Protein AF-A0A2D9XZ62-F1 (afdb_monomer)

Sequence (364 aa):
MLSRCTAVAFRRATQDRAIGWVNEGKLDQQTFDFDTPAYFSLDEVINYIMNINDLTVYYKDGKTYLAILPASNLIEYDENRLWERINFENSTGNSKHTGFGEKVSKYGGFNGEFDRFISRLESRKNDDRLDFIIKRGEENKTEELSNVIKQFLGFKEAGDISNVTVIDQSGISFDVLSVAVSLISRLMFNFMYYAKKVHTSQDIENPLLIVYEEAHNYIPKYNDVKYRAVKESIERIAKEGRKYGVSAMIVSQRPSEISETIFSQCNSFVVMRLTNPTDQNYIKKLIPDSVSSISENLSGLESREALILGSSIPMPTILRVNELAEHKKPKSTDVNFMDKWKENWNELNMIPDIVDEMIIPLAE

Foldseek 3Di:
DVVVLLCVQQVVLCVVVCVVVVVVVNDDPPDDDSLDDGGGDPLLSLLLLVCLQAFKWWDDPNFIATAFPPLQDGHTDDSVCSSDNTHHDDFPVPDADPSPRTGIDRDNPNHNVCVVVSVVSVVLLPDPLCCVVNPDDDRDDPVVLVVVVCQCQQQDPPRDRDNDHDDDCPLHDLLVVLVVLLVVLSSNLVVLVVVCVVPVDQDDPDAEEAEAAQVLSQAFQDDDPSNPSSNVSLLCCLVCVVSRRYHYHYHHLQPLGGHPSSVVSDFKDWQAQHDDPSSLVVVLVVDPPVCNVVSVVSNVGDVQWTFIDGPVDPDTDIDGHDDDDPVPDPPDDDPPVVVVVVDPDDDPPCPVVVVVVVVDSDDD

Radius of gyration: 27.8 Å; Cα contacts (8 Å, |Δi|>4): 382; chains: 1; bounding box: 66×62×81 Å

Nearest PDB structures (foldseek):
  8xau-assembly1_E  TM=8.054E-01  e=6.134E-23  Escherichia coli
  8xau-assembly1_F  TM=8.146E-01  e=3.984E-21  Escherichia coli
  8xau-assembly1_A  TM=7.474E-01  e=9.220E-22  Escherichia coli
  8wk0-assembly1_O  TM=6.831E-01  e=3.233E-13  Paenibacillus sp. 453mf
  8yhx-assembly1_A  TM=5.280E-01  e=1.192E-08  Staphylococcus aureus

Structure (mmCIF, N/CA/C/O backbone):
data_AF-A0A2D9XZ62-F1
#
_entry.id   AF-A0A2D9XZ62-F1
#
loop_
_atom_site.group_PDB
_atom_site.id
_atom_site.type_symbol
_atom_site.label_atom_id
_atom_site.label_alt_id
_atom_site.label_comp_id
_atom_site.label_asym_id
_atom_site.label_entity_id
_atom_site.label_seq_id
_atom_site.pdbx_PDB_ins_code
_atom_site.Cartn_x
_atom_site.Cartn_y
_atom_site.Cartn_z
_atom_site.occupancy
_atom_site.B_iso_or_equiv
_atom_site.auth_seq_id
_atom_site.auth_comp_id
_atom_site.auth_asym_id
_atom_site.auth_atom_id
_atom_site.pdbx_PDB_model_num
ATOM 1 N N . MET A 1 1 ? 19.593 8.277 -14.492 1.00 30.11 1 MET A N 1
ATOM 2 C CA . MET A 1 1 ? 19.835 7.365 -15.636 1.00 30.11 1 MET A CA 1
ATOM 3 C C . MET A 1 1 ? 18.688 6.386 -15.815 1.00 30.11 1 MET A C 1
ATOM 5 O O . MET A 1 1 ? 18.025 6.508 -16.835 1.00 30.11 1 MET A O 1
ATOM 9 N N . LEU A 1 2 ? 18.356 5.545 -14.818 1.00 29.64 2 LEU A N 1
ATOM 10 C CA . LEU A 1 2 ? 17.086 4.794 -14.812 1.00 29.64 2 LEU A CA 1
ATOM 11 C C . LEU A 1 2 ? 15.881 5.718 -15.039 1.00 29.64 2 LEU A C 1
ATOM 13 O O . LEU A 1 2 ? 15.076 5.437 -15.904 1.00 29.64 2 LEU A O 1
ATOM 17 N N . SER A 1 3 ? 15.843 6.902 -14.419 1.00 30.17 3 SER A N 1
ATOM 18 C CA . SER A 1 3 ? 14.779 7.893 -14.654 1.00 30.17 3 SER A CA 1
ATOM 19 C C . SER A 1 3 ? 14.590 8.329 -16.113 1.00 30.17 3 SER A C 1
ATOM 21 O O . SER A 1 3 ? 13.479 8.681 -16.476 1.00 30.17 3 SER A O 1
ATOM 23 N N . ARG A 1 4 ? 15.634 8.308 -16.959 1.00 30.17 4 ARG A N 1
ATOM 24 C CA . ARG A 1 4 ? 15.523 8.646 -18.389 1.00 30.17 4 ARG A CA 1
ATOM 25 C C . ARG A 1 4 ? 15.064 7.450 -19.218 1.00 30.17 4 ARG A C 1
ATOM 27 O O . ARG A 1 4 ? 14.202 7.632 -20.060 1.00 30.17 4 ARG A O 1
ATOM 34 N N . CYS A 1 5 ? 15.577 6.248 -18.949 1.00 33.72 5 CYS A N 1
ATOM 35 C CA . CYS A 1 5 ? 15.116 5.034 -19.631 1.00 33.72 5 CYS A CA 1
ATOM 36 C C . CYS A 1 5 ? 13.680 4.683 -19.231 1.00 33.72 5 CYS A C 1
ATOM 38 O O . CYS A 1 5 ? 12.882 4.383 -20.099 1.00 33.72 5 CYS A O 1
ATOM 40 N N . THR A 1 6 ? 13.314 4.820 -17.953 1.00 36.00 6 THR A N 1
ATOM 41 C CA . THR A 1 6 ? 11.933 4.681 -17.474 1.00 36.00 6 THR A CA 1
ATOM 42 C C . THR A 1 6 ? 11.045 5.800 -18.019 1.00 36.00 6 THR A C 1
ATOM 44 O O . THR A 1 6 ? 9.932 5.519 -18.432 1.00 36.00 6 THR A O 1
ATOM 47 N N . ALA A 1 7 ? 11.523 7.051 -18.105 1.00 35.31 7 ALA A N 1
ATOM 48 C CA . ALA A 1 7 ? 10.753 8.127 -18.735 1.00 35.31 7 ALA A CA 1
ATOM 49 C C . ALA A 1 7 ? 10.512 7.873 -20.227 1.00 35.31 7 ALA A C 1
ATOM 51 O O . ALA A 1 7 ? 9.407 8.108 -20.683 1.00 35.31 7 ALA A O 1
ATOM 52 N N . VAL A 1 8 ? 11.498 7.384 -20.985 1.00 36.97 8 VAL A N 1
ATOM 53 C CA . VAL A 1 8 ? 11.332 7.052 -22.413 1.00 36.97 8 VAL A CA 1
ATOM 54 C C . VAL A 1 8 ? 10.459 5.799 -22.586 1.00 36.97 8 VAL A C 1
ATOM 56 O O . VAL A 1 8 ? 9.525 5.837 -23.384 1.00 36.97 8 VAL A O 1
ATOM 59 N N . ALA A 1 9 ? 10.664 4.772 -21.746 1.00 36.84 9 ALA A N 1
ATOM 60 C CA . ALA A 1 9 ? 9.838 3.562 -21.621 1.00 36.84 9 ALA A CA 1
ATOM 61 C C . ALA A 1 9 ? 8.342 3.886 -21.403 1.00 36.84 9 ALA A C 1
ATOM 63 O O . ALA A 1 9 ? 7.461 3.388 -22.100 1.00 36.84 9 ALA A O 1
ATOM 64 N N . PHE A 1 10 ? 8.051 4.788 -20.464 1.00 36.81 10 PHE A N 1
ATOM 65 C CA . PHE A 1 10 ? 6.688 5.229 -20.169 1.00 36.81 10 PHE A CA 1
ATOM 66 C C . PHE A 1 10 ? 6.147 6.225 -21.200 1.00 36.81 10 PHE A C 1
ATOM 68 O O . PHE A 1 10 ? 4.952 6.212 -21.488 1.00 36.81 10 PHE A O 1
ATOM 75 N N . ARG A 1 11 ? 6.998 7.075 -21.790 1.00 38.00 11 ARG A N 1
ATOM 76 C CA . ARG A 1 11 ? 6.598 8.098 -22.772 1.00 38.00 11 ARG A CA 1
ATOM 77 C C . ARG A 1 11 ? 6.149 7.504 -24.107 1.00 38.00 11 ARG A C 1
ATOM 79 O O . ARG A 1 11 ? 5.357 8.140 -24.791 1.00 38.00 11 ARG A O 1
ATOM 86 N N . ARG A 1 12 ? 6.596 6.298 -24.472 1.00 42.19 12 ARG A N 1
ATOM 87 C CA . ARG A 1 12 ? 6.130 5.646 -25.706 1.00 42.19 12 ARG A CA 1
ATOM 88 C C . ARG A 1 12 ? 4.997 4.645 -25.513 1.00 42.19 12 ARG A C 1
ATOM 90 O O . ARG A 1 12 ? 4.064 4.644 -26.308 1.00 42.19 12 ARG A O 1
ATOM 97 N N . ALA A 1 13 ? 5.008 3.918 -24.400 1.00 41.69 13 ALA A N 1
ATOM 98 C CA . ALA A 1 13 ? 3.828 3.221 -23.897 1.00 41.69 13 ALA A CA 1
ATOM 99 C C . ALA A 1 13 ? 2.589 4.135 -23.845 1.00 41.69 13 ALA A C 1
ATOM 101 O O . ALA A 1 13 ? 1.488 3.768 -24.251 1.00 41.69 13 ALA A O 1
ATOM 102 N N . THR A 1 14 ? 2.799 5.383 -23.410 1.00 42.12 14 THR A N 1
ATOM 103 C CA . THR A 1 14 ? 1.795 6.440 -23.528 1.00 42.12 14 THR A CA 1
ATOM 104 C C . THR A 1 14 ? 1.583 6.881 -24.970 1.00 42.12 14 THR A C 1
ATOM 106 O O . THR A 1 14 ? 0.432 6.988 -25.351 1.00 42.12 14 THR A O 1
ATOM 109 N N . GLN A 1 15 ? 2.605 7.125 -25.798 1.00 39.81 15 GLN A N 1
ATOM 110 C CA . GLN A 1 15 ? 2.387 7.660 -27.152 1.00 39.81 15 GLN A CA 1
ATOM 111 C C . GLN A 1 15 ? 1.561 6.750 -28.072 1.00 39.81 15 GLN A C 1
ATOM 113 O O . GLN A 1 15 ? 0.580 7.246 -28.614 1.00 39.81 15 GLN A O 1
ATOM 118 N N . ASP A 1 16 ? 1.844 5.454 -28.220 1.00 40.09 16 ASP A N 1
ATOM 119 C CA . ASP A 1 16 ? 1.152 4.660 -29.256 1.00 40.09 16 ASP A CA 1
ATOM 120 C C . ASP A 1 16 ? -0.335 4.373 -28.929 1.00 40.09 16 ASP A C 1
ATOM 122 O O . ASP A 1 16 ? -1.158 4.265 -29.840 1.00 40.09 16 ASP A O 1
ATOM 126 N N . ARG A 1 17 ? -0.740 4.388 -27.643 1.00 40.19 17 ARG A N 1
ATOM 127 C CA . ARG A 1 17 ? -2.163 4.309 -27.224 1.00 40.19 17 ARG A CA 1
ATOM 128 C C . ARG A 1 17 ? -2.804 5.667 -26.879 1.00 40.19 17 ARG A C 1
ATOM 130 O O . ARG A 1 17 ? -4.009 5.820 -27.071 1.00 40.19 17 ARG A O 1
ATOM 137 N N . ALA A 1 18 ? -2.047 6.685 -26.458 1.00 38.31 18 ALA A N 1
ATOM 138 C CA . ALA A 1 18 ? -2.564 8.050 -26.283 1.00 38.31 18 ALA A CA 1
ATOM 139 C C . ALA A 1 18 ? -2.768 8.778 -27.615 1.00 38.31 18 ALA A C 1
ATOM 141 O O . ALA A 1 18 ? -3.579 9.697 -27.661 1.00 38.31 18 ALA A O 1
ATOM 142 N N . ILE A 1 19 ? -2.120 8.355 -28.708 1.00 40.38 19 ILE A N 1
ATOM 143 C CA . ILE A 1 19 ? -2.409 8.861 -30.059 1.00 40.38 19 ILE A CA 1
ATOM 144 C C . ILE A 1 19 ? -3.891 8.655 -30.415 1.00 40.38 19 ILE A C 1
ATOM 146 O O . ILE A 1 19 ? -4.482 9.542 -31.020 1.00 40.38 19 ILE A O 1
ATOM 150 N N . GLY A 1 20 ? -4.541 7.576 -29.961 1.00 41.28 20 GLY A N 1
ATOM 151 C CA . GLY A 1 20 ? -5.992 7.397 -30.125 1.00 41.28 20 GLY A CA 1
ATOM 152 C C . GLY A 1 20 ? -6.818 8.480 -29.416 1.00 41.28 20 GLY A C 1
ATOM 153 O O . GLY A 1 20 ? -7.703 9.084 -30.015 1.00 41.28 20 GLY A O 1
ATOM 154 N N . TRP A 1 21 ? -6.485 8.802 -28.164 1.00 40.19 21 TRP A N 1
ATOM 155 C CA . TRP A 1 21 ? -7.200 9.810 -27.366 1.00 40.19 21 TRP A CA 1
ATOM 156 C C . TRP A 1 21 ? -6.867 11.263 -27.739 1.00 40.19 21 TRP A C 1
ATOM 158 O O . TRP A 1 21 ? -7.717 12.147 -27.606 1.00 40.19 21 TRP A O 1
ATOM 168 N N . VAL A 1 22 ? -5.654 11.511 -28.238 1.00 39.34 22 VAL A N 1
ATOM 169 C CA . VAL A 1 22 ? -5.227 12.795 -28.813 1.00 39.34 22 VAL A CA 1
ATOM 170 C C . VAL A 1 22 ? -5.899 13.018 -30.174 1.00 39.34 22 VAL A C 1
ATOM 172 O O . VAL A 1 22 ? -6.381 14.118 -30.433 1.00 39.34 22 VAL A O 1
ATOM 175 N N . ASN A 1 23 ? -6.029 11.979 -31.009 1.00 40.34 23 ASN A N 1
ATOM 176 C CA . ASN A 1 23 ? -6.728 12.059 -32.300 1.00 40.34 23 ASN A CA 1
ATOM 177 C C . ASN A 1 23 ? -8.251 12.237 -32.149 1.00 40.34 23 ASN A C 1
ATOM 179 O O . ASN A 1 23 ? -8.875 12.861 -33.003 1.00 40.34 23 ASN A O 1
ATOM 183 N N . GLU A 1 24 ? -8.847 11.752 -31.054 1.00 41.69 24 GLU A N 1
ATOM 184 C CA . GLU A 1 24 ? -10.245 12.028 -30.677 1.00 41.69 24 GLU A CA 1
ATOM 185 C C . GLU A 1 24 ? -10.455 13.416 -30.034 1.00 41.69 24 GLU A C 1
ATOM 187 O O . GLU A 1 24 ? -11.577 13.757 -29.658 1.00 41.69 24 GLU A O 1
ATOM 192 N N . GLY A 1 25 ? -9.397 14.223 -29.876 1.00 34.59 25 GLY A N 1
ATOM 193 C CA . GLY A 1 25 ? -9.477 15.575 -29.312 1.00 34.59 25 GLY A CA 1
ATOM 194 C C . GLY A 1 25 ? -9.760 15.631 -27.805 1.00 34.59 25 GLY A C 1
ATOM 195 O O . GLY A 1 25 ? -10.162 16.679 -27.303 1.00 34.59 25 GLY A O 1
ATOM 196 N N . LYS A 1 26 ? -9.569 14.527 -27.068 1.00 41.06 26 LYS A N 1
ATOM 197 C CA . LYS A 1 26 ? -9.870 14.434 -25.627 1.00 41.06 26 LYS A CA 1
ATOM 198 C C . LYS A 1 26 ? -8.703 14.824 -24.709 1.00 41.06 26 LYS A C 1
ATOM 200 O O . LYS A 1 26 ? -8.932 14.997 -23.514 1.00 41.06 26 LYS A O 1
ATOM 205 N N . LEU A 1 27 ? -7.471 14.955 -25.217 1.00 42.50 27 LEU A N 1
ATOM 206 C CA . LEU A 1 27 ? -6.270 15.198 -24.400 1.00 42.50 27 LEU A CA 1
ATOM 207 C C . LEU A 1 27 ? -5.249 16.124 -25.083 1.00 42.50 27 LEU A C 1
ATOM 209 O O . LEU A 1 27 ? -4.983 15.988 -26.275 1.00 42.50 27 LEU A O 1
ATOM 213 N N . ASP A 1 28 ? -4.637 17.018 -24.297 1.00 44.69 28 ASP A N 1
ATOM 214 C CA . ASP A 1 28 ? -3.512 17.877 -24.696 1.00 44.69 28 ASP A CA 1
ATOM 215 C C . ASP A 1 28 ? -2.171 17.214 -24.314 1.00 44.69 28 ASP A C 1
ATOM 217 O O . ASP A 1 28 ? -2.032 16.652 -23.221 1.00 44.69 28 ASP A O 1
ATOM 221 N N . GLN A 1 29 ? -1.163 17.293 -25.193 1.00 43.19 29 GLN A N 1
ATOM 222 C CA . GLN A 1 29 ? 0.140 16.605 -25.085 1.00 43.19 29 GLN A CA 1
ATOM 223 C C . GLN A 1 29 ? 0.960 16.984 -23.827 1.00 43.19 29 GLN A C 1
ATOM 225 O O . GLN A 1 29 ? 1.998 16.378 -23.561 1.00 43.19 29 GLN A O 1
ATOM 230 N N . GLN A 1 30 ? 0.509 17.962 -23.034 1.00 44.75 30 GLN A N 1
ATOM 231 C CA . GLN A 1 30 ? 1.204 18.500 -21.858 1.00 44.75 30 GLN A CA 1
ATOM 232 C C . GLN A 1 30 ? 0.878 17.829 -20.506 1.00 44.75 30 GLN A C 1
ATOM 234 O O . GLN A 1 30 ? 1.365 18.298 -19.479 1.00 44.75 30 GLN A O 1
ATOM 239 N N . THR A 1 31 ? 0.093 16.747 -20.446 1.00 48.97 31 THR A N 1
ATOM 240 C CA . THR A 1 31 ? -0.397 16.182 -19.161 1.00 48.97 31 THR A CA 1
ATOM 241 C C . THR A 1 31 ? 0.049 14.746 -18.858 1.00 48.97 31 THR A C 1
ATOM 243 O O . THR A 1 31 ? -0.740 13.943 -18.374 1.00 48.97 31 THR A O 1
ATOM 246 N N . PHE A 1 32 ? 1.324 14.419 -19.092 1.00 51.28 32 PHE A N 1
ATOM 247 C CA . PHE A 1 32 ? 1.913 13.146 -18.651 1.00 51.28 32 PHE A CA 1
ATOM 248 C C . PHE A 1 32 ? 2.976 13.379 -17.570 1.00 51.28 32 PHE A C 1
ATOM 250 O O . PHE A 1 32 ? 3.950 14.098 -17.796 1.00 51.28 32 PHE A O 1
ATOM 257 N N . ASP A 1 33 ? 2.798 12.751 -16.410 1.00 51.84 33 ASP A N 1
ATOM 258 C CA . ASP A 1 33 ? 3.790 12.660 -15.334 1.00 51.84 33 ASP A CA 1
ATOM 259 C C . ASP A 1 33 ? 4.173 11.193 -15.051 1.00 51.84 33 ASP A C 1
ATOM 261 O O . ASP A 1 33 ? 3.623 10.261 -15.639 1.00 51.84 33 ASP A O 1
ATOM 265 N N . PHE A 1 34 ? 5.146 10.972 -14.161 1.00 48.94 34 PHE A N 1
ATOM 266 C CA . PHE A 1 34 ? 5.622 9.626 -13.802 1.00 48.94 34 PHE A CA 1
ATOM 267 C C . PHE A 1 34 ? 4.557 8.733 -13.151 1.00 48.94 34 PHE A C 1
ATOM 269 O O . PHE A 1 34 ? 4.739 7.518 -13.098 1.00 48.94 34 PHE A O 1
ATOM 276 N N . ASP A 1 35 ? 3.480 9.319 -12.631 1.00 48.84 35 ASP A N 1
ATOM 277 C CA . ASP A 1 35 ? 2.401 8.607 -11.950 1.00 48.84 35 ASP A CA 1
ATOM 278 C C . ASP A 1 35 ? 1.196 8.361 -12.868 1.00 48.84 35 ASP A C 1
ATOM 280 O O . ASP A 1 35 ? 0.221 7.727 -12.450 1.00 48.84 35 ASP A O 1
ATOM 284 N N . THR A 1 36 ? 1.255 8.836 -14.114 1.00 57.44 36 THR A N 1
ATOM 285 C CA . THR A 1 36 ? 0.160 8.703 -15.069 1.00 57.44 36 THR A CA 1
ATOM 286 C C . THR A 1 36 ? 0.004 7.232 -15.473 1.00 57.44 36 THR A C 1
ATOM 288 O O . THR A 1 36 ? 0.957 6.634 -15.983 1.00 57.44 36 THR A O 1
ATOM 291 N N . PRO A 1 37 ? -1.177 6.620 -15.262 1.00 52.31 37 PRO A N 1
ATOM 292 C CA . PRO A 1 37 ? -1.401 5.225 -15.609 1.00 52.31 37 PRO A CA 1
ATOM 293 C C . PRO A 1 37 ? -1.393 5.072 -17.132 1.00 52.31 37 PRO A C 1
ATOM 295 O O . PRO A 1 37 ? -2.267 5.586 -17.829 1.00 52.31 37 PRO A O 1
ATOM 298 N N . ALA A 1 38 ? -0.388 4.367 -17.641 1.00 55.28 38 ALA A N 1
ATOM 299 C CA . ALA A 1 38 ? -0.198 4.107 -19.056 1.00 55.28 38 ALA A CA 1
ATOM 300 C C . ALA A 1 38 ? -0.038 2.613 -19.298 1.00 55.28 38 ALA A C 1
ATOM 302 O O . ALA A 1 38 ? 0.683 1.936 -18.564 1.00 55.28 38 ALA A O 1
ATOM 303 N N . TYR A 1 39 ? -0.686 2.111 -20.344 1.00 56.62 39 TYR A N 1
ATOM 304 C CA . TYR A 1 39 ? -0.481 0.738 -20.782 1.00 56.62 39 TYR A CA 1
ATOM 305 C C . TYR A 1 39 ? 0.869 0.621 -21.468 1.00 56.62 39 TYR A C 1
ATOM 307 O O . TYR A 1 39 ? 1.151 1.372 -22.394 1.00 56.62 39 TYR A O 1
ATOM 315 N N . PHE A 1 40 ? 1.674 -0.339 -21.032 1.00 62.97 40 PHE A N 1
ATOM 316 C CA . PHE A 1 40 ? 2.918 -0.705 -21.690 1.00 62.97 40 PHE A CA 1
ATOM 317 C C . PHE A 1 40 ? 3.017 -2.219 -21.796 1.00 62.97 40 PHE A C 1
ATOM 319 O O . PHE A 1 40 ? 2.554 -2.937 -20.908 1.00 62.97 40 PHE A O 1
ATOM 326 N N . SER A 1 41 ? 3.655 -2.700 -22.859 1.00 72.31 41 SER A N 1
ATOM 327 C CA . SER A 1 41 ? 4.103 -4.084 -22.912 1.00 72.31 41 SER A CA 1
ATOM 328 C C . SER A 1 41 ? 5.393 -4.216 -22.107 1.00 72.31 41 SER A C 1
ATOM 330 O O . SER A 1 41 ? 6.377 -3.516 -22.361 1.00 72.31 41 SER A O 1
ATOM 332 N N . LEU A 1 42 ? 5.405 -5.118 -21.121 1.00 73.69 42 LEU A N 1
ATOM 333 C CA . LEU A 1 42 ? 6.624 -5.425 -20.368 1.00 73.69 42 LEU A CA 1
ATOM 334 C C . LEU A 1 42 ? 7.729 -5.934 -21.308 1.00 73.69 42 LEU A C 1
ATOM 336 O O . LEU A 1 42 ? 8.902 -5.642 -21.085 1.00 73.69 42 LEU A O 1
ATOM 340 N N . ASP A 1 43 ? 7.348 -6.623 -22.384 1.00 79.00 43 ASP A N 1
ATOM 341 C CA . ASP A 1 43 ? 8.273 -7.153 -23.383 1.00 79.00 43 ASP A CA 1
ATOM 342 C C . ASP A 1 43 ? 8.917 -6.046 -24.206 1.00 79.00 43 ASP A C 1
ATOM 344 O O . ASP A 1 43 ? 10.125 -6.072 -24.410 1.00 79.00 43 ASP A O 1
ATOM 348 N N . GLU A 1 44 ? 8.152 -5.033 -24.612 1.00 80.62 44 GLU A N 1
ATOM 349 C CA . GLU A 1 44 ? 8.694 -3.866 -25.319 1.00 80.62 44 GLU A CA 1
ATOM 350 C C . GLU A 1 44 ? 9.662 -3.073 -24.437 1.00 80.62 44 GLU A C 1
ATOM 352 O O . GLU A 1 44 ? 10.721 -2.642 -24.895 1.00 80.62 44 GLU A O 1
ATOM 357 N N . VAL A 1 45 ? 9.336 -2.914 -23.150 1.00 81.69 45 VAL A N 1
ATOM 358 C CA . VAL A 1 45 ? 10.213 -2.228 -22.192 1.00 81.69 45 VAL A CA 1
ATOM 359 C C . VAL A 1 45 ? 11.506 -3.015 -21.975 1.00 81.69 45 VAL A C 1
ATOM 361 O O . VAL A 1 45 ? 12.587 -2.422 -21.970 1.00 81.69 45 VAL A O 1
ATOM 364 N N . ILE A 1 46 ? 11.419 -4.341 -21.823 1.00 84.12 46 ILE A N 1
ATOM 365 C CA . ILE A 1 46 ? 12.595 -5.211 -21.702 1.00 84.12 46 ILE A CA 1
ATOM 366 C C . ILE A 1 46 ? 13.430 -5.154 -22.985 1.00 84.12 46 ILE A C 1
ATOM 368 O O . ILE A 1 46 ? 14.631 -4.909 -22.889 1.00 84.12 46 ILE A O 1
ATOM 372 N N . ASN A 1 47 ? 12.810 -5.281 -24.163 1.00 87.94 47 ASN A N 1
ATOM 373 C CA . ASN A 1 47 ? 13.489 -5.159 -25.455 1.00 87.94 47 ASN A CA 1
ATOM 374 C C . ASN A 1 47 ? 14.241 -3.831 -25.554 1.00 87.94 47 ASN A C 1
ATOM 376 O O . ASN A 1 47 ? 15.414 -3.827 -25.906 1.00 87.94 47 ASN A O 1
ATOM 380 N N . TYR A 1 48 ? 13.617 -2.717 -25.162 1.00 88.00 48 TYR A N 1
ATOM 381 C CA . TYR A 1 48 ? 14.260 -1.405 -25.158 1.00 88.00 48 TYR A CA 1
ATOM 382 C C . TYR A 1 48 ? 15.495 -1.342 -24.263 1.00 88.00 48 TYR A C 1
ATOM 384 O O . TYR A 1 48 ? 16.553 -0.867 -24.683 1.00 88.00 48 TYR A O 1
ATOM 392 N N . ILE A 1 49 ? 15.385 -1.841 -23.033 1.00 87.94 49 ILE A N 1
ATOM 393 C CA . ILE A 1 49 ? 16.497 -1.833 -22.079 1.00 87.94 49 ILE A CA 1
ATOM 394 C C . ILE A 1 49 ? 17.625 -2.767 -22.538 1.00 87.94 49 ILE A C 1
ATOM 396 O O . ILE A 1 49 ? 18.795 -2.417 -22.401 1.00 87.94 49 ILE A O 1
ATOM 400 N N . MET A 1 50 ? 17.301 -3.931 -23.102 1.00 88.75 50 MET A N 1
ATOM 401 C CA . MET A 1 50 ? 18.297 -4.845 -23.671 1.00 88.75 50 MET A CA 1
ATOM 402 C C . MET A 1 50 ? 18.977 -4.217 -24.887 1.00 88.75 50 MET A C 1
ATOM 404 O O . MET A 1 50 ? 20.199 -4.161 -24.960 1.00 88.75 50 MET A O 1
ATOM 408 N N . ASN A 1 51 ? 18.197 -3.644 -25.798 1.00 91.62 51 ASN A N 1
ATOM 409 C CA . ASN A 1 51 ? 18.718 -3.050 -27.017 1.00 91.62 51 ASN A CA 1
ATOM 410 C C . ASN A 1 51 ? 19.605 -1.841 -26.740 1.00 91.62 51 ASN A C 1
ATOM 412 O O . ASN A 1 51 ? 20.629 -1.704 -27.393 1.00 91.62 51 ASN A O 1
ATOM 416 N N . ILE A 1 52 ? 19.267 -0.978 -25.772 1.00 89.88 52 ILE A N 1
ATOM 417 C CA . ILE A 1 52 ? 20.139 0.148 -25.405 1.00 89.88 52 ILE A CA 1
ATOM 418 C C . ILE A 1 52 ? 21.423 -0.325 -24.701 1.00 89.88 52 ILE A C 1
ATOM 420 O O . ILE A 1 52 ? 22.465 0.319 -24.826 1.00 89.88 52 ILE A O 1
ATOM 424 N N . ASN A 1 53 ? 21.363 -1.455 -23.987 1.00 90.38 53 ASN A N 1
ATOM 425 C CA . ASN A 1 53 ? 22.521 -2.091 -23.363 1.00 90.38 53 ASN A CA 1
ATOM 426 C C . ASN A 1 53 ? 23.450 -2.718 -24.418 1.00 90.38 53 ASN A C 1
ATOM 428 O O . ASN A 1 53 ? 24.669 -2.581 -24.346 1.00 90.38 53 ASN A O 1
ATOM 432 N N . ASP A 1 54 ? 22.891 -3.313 -25.464 1.00 91.12 54 ASP A N 1
ATOM 433 C CA . ASP A 1 54 ? 23.670 -4.038 -26.472 1.00 91.12 54 ASP A CA 1
ATOM 434 C C . ASP A 1 54 ? 23.910 -3.218 -27.751 1.00 91.12 54 ASP A C 1
ATOM 436 O O . ASP A 1 54 ? 24.539 -3.696 -28.692 1.00 91.12 54 ASP A O 1
ATOM 440 N N . LEU A 1 55 ? 23.471 -1.953 -27.769 1.00 93.00 55 LEU A N 1
ATOM 441 C CA . LEU A 1 55 ? 23.443 -1.095 -28.951 1.00 93.00 55 LEU A CA 1
ATOM 442 C C . LEU A 1 55 ? 24.817 -0.942 -29.610 1.00 93.00 55 LEU A C 1
ATOM 444 O O . LEU A 1 55 ? 25.733 -0.290 -29.084 1.00 93.00 55 LEU A O 1
ATOM 448 N N . THR A 1 56 ? 24.916 -1.465 -30.828 1.00 93.50 56 THR A N 1
ATOM 449 C CA . THR A 1 56 ? 26.050 -1.270 -31.726 1.00 93.50 56 THR A CA 1
ATOM 450 C C . THR A 1 56 ? 25.597 -0.704 -33.069 1.00 93.50 56 THR A C 1
ATOM 452 O O . THR A 1 56 ? 24.519 -1.002 -33.588 1.00 93.50 56 THR A O 1
ATOM 455 N N . VAL A 1 57 ? 26.436 0.162 -33.635 1.00 93.94 57 VAL A N 1
ATOM 456 C CA . VAL A 1 57 ? 26.179 0.845 -34.906 1.00 93.94 57 VAL A CA 1
ATOM 457 C C . VAL A 1 57 ? 27.413 0.819 -35.798 1.00 93.94 57 VAL A C 1
ATOM 459 O O . VAL A 1 57 ? 28.544 0.686 -35.317 1.00 93.94 57 VAL A O 1
ATOM 462 N N . TYR A 1 58 ? 27.198 1.006 -37.096 1.00 93.19 58 TYR A N 1
ATOM 463 C CA . TYR A 1 58 ? 28.245 1.305 -38.067 1.00 93.19 58 TYR A CA 1
ATOM 464 C C . TYR A 1 58 ? 27.879 2.552 -38.876 1.00 93.19 58 TYR A C 1
ATOM 466 O O . TYR A 1 58 ? 26.708 2.909 -39.018 1.00 93.19 58 TYR A O 1
ATOM 474 N N . TYR A 1 59 ? 28.897 3.237 -39.391 1.00 91.56 59 TYR A N 1
ATOM 475 C CA . TYR A 1 59 ? 28.729 4.454 -40.180 1.00 91.56 59 TYR A CA 1
ATOM 476 C C . TYR A 1 59 ? 29.033 4.157 -41.637 1.00 91.56 59 TYR A C 1
ATOM 478 O O . TYR A 1 59 ? 30.090 3.610 -41.948 1.00 91.56 59 TYR A O 1
ATOM 486 N N . LYS A 1 60 ? 28.117 4.529 -42.526 1.00 89.38 60 LYS A N 1
ATOM 487 C CA . LYS A 1 60 ? 28.266 4.340 -43.968 1.00 89.38 60 LYS A CA 1
ATOM 488 C C . LYS A 1 60 ? 27.562 5.479 -44.694 1.00 89.38 60 LYS A C 1
ATOM 490 O O . LYS A 1 60 ? 26.479 5.885 -44.288 1.00 89.38 60 LYS A O 1
ATOM 495 N N . ASP A 1 61 ? 28.188 6.037 -45.725 1.00 87.44 61 ASP A N 1
ATOM 496 C CA . ASP A 1 61 ? 27.588 7.081 -46.573 1.00 87.44 61 ASP A CA 1
ATOM 497 C C . ASP A 1 61 ? 27.004 8.283 -45.789 1.00 87.44 61 ASP A C 1
ATOM 499 O O . ASP A 1 61 ? 25.962 8.832 -46.136 1.00 87.44 61 ASP A O 1
ATOM 503 N N . GLY A 1 62 ? 27.661 8.679 -44.690 1.00 87.00 62 GLY A N 1
ATOM 504 C CA . GLY A 1 62 ? 27.243 9.808 -43.844 1.00 87.00 62 GLY A CA 1
ATOM 505 C C . GLY A 1 62 ? 26.053 9.534 -42.915 1.00 87.00 62 GLY A C 1
ATOM 506 O O . GLY A 1 62 ? 25.610 10.450 -42.225 1.00 87.00 62 GLY A O 1
ATOM 507 N N . LYS A 1 63 ? 25.558 8.294 -42.865 1.00 91.06 63 LYS A N 1
ATOM 508 C CA . LYS A 1 63 ? 24.455 7.855 -42.002 1.00 91.06 63 LYS A CA 1
ATOM 509 C C . LYS A 1 63 ? 24.913 6.825 -40.972 1.00 91.06 63 LYS A C 1
ATOM 511 O O . LYS A 1 63 ? 25.927 6.145 -41.153 1.00 91.06 63 LYS A O 1
ATOM 516 N N . THR A 1 64 ? 24.147 6.708 -39.893 1.00 92.94 64 THR A N 1
ATOM 517 C CA . THR A 1 64 ? 24.351 5.715 -38.832 1.00 92.94 64 THR A CA 1
ATOM 518 C C . THR A 1 64 ? 23.364 4.574 -39.017 1.00 92.94 64 THR A C 1
ATOM 520 O O . THR A 1 64 ? 22.167 4.812 -39.138 1.00 92.94 64 THR A O 1
ATOM 523 N N . TYR A 1 65 ? 23.856 3.341 -39.015 1.00 92.94 65 TYR A N 1
ATOM 524 C CA . TYR A 1 65 ? 23.051 2.134 -39.182 1.00 92.94 65 TYR A CA 1
ATOM 525 C C . TYR A 1 65 ? 23.200 1.221 -37.968 1.00 92.94 65 TYR A C 1
ATOM 527 O O . TYR A 1 65 ? 24.283 1.137 -37.385 1.00 92.94 65 TYR A O 1
ATOM 535 N N . LEU A 1 66 ? 22.129 0.519 -37.600 1.00 92.88 66 LEU A N 1
ATOM 536 C CA . LEU A 1 66 ? 22.161 -0.513 -36.564 1.00 92.88 66 LEU A CA 1
ATOM 537 C C . LEU A 1 66 ? 22.989 -1.708 -37.055 1.00 92.88 66 LEU A C 1
ATOM 539 O O . LEU A 1 66 ? 22.775 -2.205 -38.161 1.00 92.88 66 LEU A O 1
ATOM 543 N N . ALA A 1 67 ? 23.919 -2.190 -36.232 1.00 92.06 67 ALA A N 1
ATOM 544 C CA . ALA A 1 67 ? 24.693 -3.390 -36.532 1.00 92.06 67 ALA A CA 1
ATOM 545 C C . ALA A 1 67 ? 23.947 -4.623 -35.999 1.00 92.06 67 ALA A C 1
ATOM 547 O O . ALA A 1 67 ? 24.115 -4.994 -34.843 1.00 92.06 67 ALA A O 1
ATOM 548 N N . ILE A 1 68 ? 23.093 -5.231 -36.826 1.00 91.00 68 ILE A N 1
ATOM 549 C CA . ILE A 1 68 ? 22.187 -6.315 -36.406 1.00 91.00 68 ILE A CA 1
ATOM 550 C C . ILE A 1 68 ? 22.469 -7.647 -37.106 1.00 91.00 68 ILE A C 1
ATOM 552 O O . ILE A 1 68 ? 22.997 -7.680 -38.217 1.00 91.00 68 ILE A O 1
ATOM 556 N N . LEU A 1 69 ? 22.051 -8.743 -36.474 1.00 85.75 69 LEU A N 1
ATOM 557 C CA . LEU A 1 69 ? 22.106 -10.098 -37.018 1.00 85.75 69 LEU A CA 1
ATOM 558 C C . LEU A 1 69 ? 20.838 -10.438 -37.834 1.00 85.75 69 LEU A C 1
ATOM 560 O O . LEU A 1 69 ? 19.730 -10.247 -37.328 1.00 85.75 69 LEU A O 1
ATOM 564 N N . PRO A 1 70 ? 20.961 -11.021 -39.045 1.00 83.56 70 PRO A N 1
ATOM 565 C CA . PRO A 1 70 ? 22.187 -11.192 -39.827 1.00 83.56 70 PRO A CA 1
ATOM 566 C C . PRO A 1 70 ? 22.644 -9.874 -40.480 1.00 83.56 70 PRO A C 1
ATOM 568 O O . PRO A 1 70 ? 21.827 -9.023 -40.837 1.00 83.56 70 PRO A O 1
ATOM 571 N N . ALA A 1 71 ? 23.951 -9.755 -40.736 1.00 75.75 71 ALA A N 1
ATOM 572 C CA . ALA A 1 71 ? 24.605 -8.544 -41.248 1.00 75.75 71 ALA A CA 1
ATOM 573 C C . ALA A 1 71 ? 24.194 -8.085 -42.671 1.00 75.75 71 ALA A C 1
ATOM 575 O O . ALA A 1 71 ? 24.789 -7.167 -43.232 1.00 75.75 71 ALA A O 1
ATOM 576 N N . SER A 1 72 ? 23.179 -8.711 -43.268 1.00 69.94 72 SER A N 1
ATOM 577 C CA . SER A 1 72 ? 22.566 -8.316 -44.540 1.00 69.94 72 SER A CA 1
ATOM 578 C C . SER A 1 72 ? 21.535 -7.191 -44.400 1.00 69.94 72 SER A C 1
ATOM 580 O O . SER A 1 72 ? 21.147 -6.593 -45.402 1.00 69.94 72 SER A O 1
ATOM 582 N N . ASN A 1 73 ? 21.067 -6.904 -43.183 1.00 71.75 73 ASN A N 1
ATOM 583 C CA . ASN A 1 73 ? 20.007 -5.927 -42.961 1.00 71.75 73 ASN A CA 1
ATOM 584 C C . ASN A 1 73 ? 20.581 -4.509 -42.824 1.00 71.75 73 ASN A C 1
ATOM 586 O O . ASN A 1 73 ? 21.237 -4.174 -41.839 1.00 71.75 73 ASN A O 1
ATOM 590 N N . LEU A 1 74 ? 20.313 -3.658 -43.817 1.00 81.19 74 LEU A N 1
ATOM 591 C CA . LEU A 1 74 ? 20.709 -2.250 -43.804 1.00 81.19 74 LEU A CA 1
ATOM 592 C C . LEU A 1 74 ? 19.587 -1.407 -43.188 1.00 81.19 74 LEU A C 1
ATOM 594 O O . LEU A 1 74 ? 18.641 -1.019 -43.872 1.00 81.19 74 LEU A O 1
ATOM 598 N N . ILE A 1 75 ? 19.673 -1.164 -41.880 1.00 86.88 75 ILE A N 1
ATOM 599 C CA . ILE A 1 75 ? 18.653 -0.430 -41.121 1.00 86.88 75 ILE A CA 1
ATOM 600 C C . ILE A 1 75 ? 19.279 0.820 -40.512 1.00 86.88 75 ILE A C 1
ATOM 602 O O . ILE A 1 75 ? 20.182 0.727 -39.683 1.00 86.88 75 ILE A O 1
ATOM 606 N N . GLU A 1 76 ? 18.821 1.990 -40.959 1.00 90.31 76 GLU A N 1
ATOM 607 C CA . GLU A 1 76 ? 19.238 3.280 -40.405 1.00 90.31 76 GLU A CA 1
ATOM 608 C C . GLU A 1 76 ? 18.828 3.365 -38.928 1.00 90.31 76 GLU A C 1
ATOM 610 O O . GLU A 1 76 ? 17.769 2.864 -38.538 1.00 90.31 76 GLU A O 1
ATOM 615 N N . TYR A 1 77 ? 19.693 3.950 -38.099 1.00 89.50 77 TYR A N 1
ATOM 616 C CA . TYR A 1 77 ? 19.438 4.117 -36.676 1.00 89.50 77 TYR A CA 1
ATOM 617 C C . TYR A 1 77 ? 18.195 4.983 -36.464 1.00 89.50 77 TYR A C 1
ATOM 619 O O . TYR A 1 77 ? 18.153 6.147 -36.856 1.00 89.50 77 TYR A O 1
ATOM 627 N N . ASP A 1 78 ? 17.212 4.402 -35.788 1.00 85.88 78 ASP A N 1
ATOM 628 C CA . ASP A 1 78 ? 16.034 5.079 -35.272 1.00 85.88 78 ASP A CA 1
ATOM 629 C C . ASP A 1 78 ? 15.803 4.549 -33.857 1.00 85.88 78 ASP A C 1
ATOM 631 O O . ASP A 1 78 ? 15.669 3.339 -33.656 1.00 85.88 78 ASP A O 1
ATOM 635 N N . GLU A 1 79 ? 15.771 5.450 -32.874 1.00 81.62 79 GLU A N 1
ATOM 636 C CA . GLU A 1 79 ? 15.512 5.111 -31.470 1.00 81.62 79 GLU A CA 1
ATOM 637 C C . GLU A 1 79 ? 14.184 4.355 -31.321 1.00 81.62 79 GLU A C 1
ATOM 639 O O . GLU A 1 79 ? 14.052 3.477 -30.467 1.00 81.62 79 GLU A O 1
ATOM 644 N N . ASN A 1 80 ? 13.222 4.607 -32.214 1.00 81.06 80 ASN A N 1
ATOM 645 C CA . ASN A 1 80 ? 11.949 3.908 -32.199 1.00 81.06 80 ASN A CA 1
ATOM 646 C C . ASN A 1 80 ? 12.064 2.408 -32.508 1.00 81.06 80 ASN A C 1
ATOM 648 O O . ASN A 1 80 ? 11.213 1.625 -32.090 1.00 81.06 80 ASN A O 1
ATOM 652 N N . ARG A 1 81 ? 13.112 1.969 -33.200 1.00 84.44 81 ARG A N 1
ATOM 653 C CA . ARG A 1 81 ? 13.307 0.541 -33.479 1.00 84.44 81 ARG A CA 1
ATOM 654 C C . ARG A 1 81 ? 13.797 -0.229 -32.264 1.00 84.44 81 ARG A C 1
ATOM 656 O O . ARG A 1 81 ? 13.594 -1.433 -32.194 1.00 84.44 81 ARG A O 1
ATOM 663 N N . LEU A 1 82 ? 14.374 0.454 -31.274 1.00 85.62 82 LEU A N 1
ATOM 664 C CA . LEU A 1 82 ? 14.906 -0.190 -30.073 1.00 85.62 82 LEU A CA 1
ATOM 665 C C . LEU A 1 82 ? 13.825 -0.863 -29.216 1.00 85.62 82 LEU A C 1
ATOM 667 O O . LEU A 1 82 ? 14.163 -1.550 -28.271 1.00 85.62 82 LEU A O 1
ATOM 671 N N . TRP A 1 83 ? 12.544 -0.708 -29.523 1.00 81.50 83 TRP A N 1
ATOM 672 C CA . TRP A 1 83 ? 11.444 -1.331 -28.783 1.00 81.50 83 TRP A CA 1
ATOM 673 C C . TRP A 1 83 ? 11.084 -2.730 -29.291 1.00 81.50 83 TRP A C 1
ATOM 675 O O . TRP A 1 83 ? 10.444 -3.517 -28.592 1.00 81.50 83 TRP A O 1
ATOM 685 N N . GLU A 1 84 ? 11.526 -3.058 -30.501 1.00 85.69 84 GLU A N 1
ATOM 686 C CA . GLU A 1 84 ? 11.400 -4.387 -31.085 1.00 85.69 84 GLU A CA 1
ATOM 687 C C . GLU A 1 84 ? 12.515 -5.297 -30.567 1.00 85.69 84 GLU A C 1
ATOM 689 O O . GLU A 1 84 ? 13.549 -4.836 -30.091 1.00 85.69 84 GLU A O 1
ATOM 694 N N . ARG A 1 85 ? 12.360 -6.615 -30.684 1.00 86.81 85 ARG A N 1
ATOM 695 C CA . ARG A 1 85 ? 13.448 -7.532 -30.338 1.00 86.81 85 ARG A CA 1
ATOM 696 C C . ARG A 1 85 ? 14.552 -7.449 -31.396 1.00 86.81 85 ARG A C 1
ATOM 698 O O . ARG A 1 85 ? 14.337 -7.867 -32.533 1.00 86.81 85 ARG A O 1
ATOM 705 N N . ILE A 1 86 ? 15.735 -6.961 -31.019 1.00 89.56 86 ILE A N 1
ATOM 706 C CA . ILE A 1 86 ? 16.887 -6.830 -31.918 1.00 89.56 86 ILE A CA 1
ATOM 707 C C . ILE A 1 86 ? 18.055 -7.648 -31.370 1.00 89.56 86 ILE A C 1
ATOM 709 O O . ILE A 1 86 ? 18.360 -7.611 -30.185 1.00 89.56 86 ILE A O 1
ATOM 713 N N . ASN A 1 87 ? 18.734 -8.378 -32.255 1.00 90.44 87 ASN A N 1
ATOM 714 C CA . ASN A 1 87 ? 19.994 -9.041 -31.934 1.00 90.44 87 ASN A CA 1
ATOM 715 C C . ASN A 1 87 ? 21.138 -8.234 -32.551 1.00 90.44 87 ASN A C 1
ATOM 717 O O . ASN A 1 87 ? 21.261 -8.182 -33.778 1.00 90.44 87 ASN A O 1
ATOM 721 N N . PHE A 1 88 ? 21.949 -7.596 -31.711 1.00 91.62 88 PHE A N 1
ATOM 722 C CA . PHE A 1 88 ? 23.086 -6.787 -32.146 1.00 91.62 88 PHE A CA 1
ATOM 723 C C . PHE A 1 88 ? 24.334 -7.630 -32.423 1.00 91.62 88 PHE A C 1
ATOM 725 O O . PHE A 1 88 ? 24.572 -8.661 -31.797 1.00 91.62 88 PHE A O 1
ATOM 732 N N . GLU A 1 89 ? 25.151 -7.158 -33.360 1.00 91.12 89 GLU A N 1
ATOM 733 C CA . GLU A 1 89 ? 26.498 -7.665 -33.604 1.00 91.12 89 GLU A CA 1
ATOM 734 C C . GLU A 1 89 ? 27.484 -7.091 -32.585 1.00 91.12 89 GLU A C 1
ATOM 736 O O . GLU A 1 89 ? 27.372 -5.942 -32.142 1.00 91.12 89 GLU A O 1
ATOM 741 N N . ASN A 1 90 ? 28.511 -7.869 -32.251 1.00 88.81 90 ASN A N 1
ATOM 742 C CA . ASN A 1 90 ? 29.557 -7.414 -31.342 1.00 88.81 90 ASN A CA 1
ATOM 743 C C . ASN A 1 90 ? 30.425 -6.312 -31.975 1.00 88.81 90 ASN A C 1
ATOM 745 O O . ASN A 1 90 ? 30.686 -6.289 -33.178 1.00 88.81 90 ASN A O 1
ATOM 749 N N . SER A 1 91 ? 30.944 -5.412 -31.134 1.00 88.56 91 SER A N 1
ATOM 750 C CA . SER A 1 91 ? 31.926 -4.404 -31.556 1.00 88.56 91 SER A CA 1
ATOM 751 C C . SER A 1 91 ? 33.176 -5.066 -32.142 1.00 88.56 91 SER A C 1
ATOM 753 O O . SER A 1 91 ? 33.790 -5.918 -31.500 1.00 88.56 91 SER A O 1
ATOM 755 N N . THR A 1 92 ? 33.605 -4.626 -33.327 1.00 89.75 92 THR A N 1
ATOM 756 C CA . THR A 1 92 ? 34.782 -5.182 -34.018 1.00 89.75 92 THR A CA 1
ATOM 757 C C . THR A 1 92 ? 36.100 -4.535 -33.587 1.00 89.75 92 THR A C 1
ATOM 759 O O . THR A 1 92 ? 37.165 -4.831 -34.131 1.00 89.75 92 THR A O 1
ATOM 762 N N . GLY A 1 93 ? 36.076 -3.633 -32.602 1.00 86.94 93 GLY A N 1
ATOM 763 C CA . GLY A 1 93 ? 37.282 -2.945 -32.149 1.00 86.94 93 GLY A CA 1
ATOM 764 C C . GLY A 1 93 ? 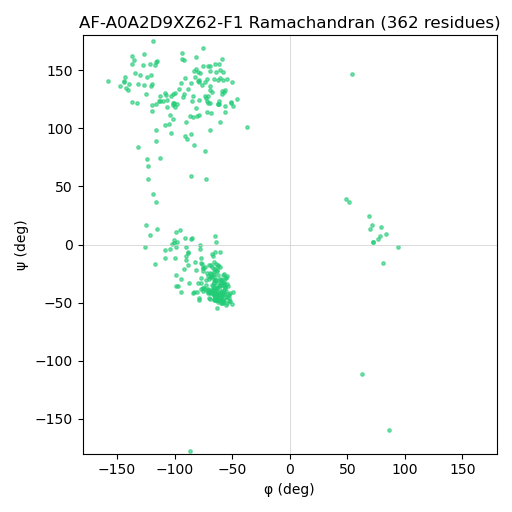37.877 -2.099 -33.275 1.00 86.94 93 GLY A C 1
ATOM 765 O O . GLY A 1 93 ? 37.292 -1.091 -33.648 1.00 86.94 93 GLY A O 1
ATOM 766 N N . ASN A 1 94 ? 39.042 -2.468 -33.812 1.00 86.50 94 ASN A N 1
ATOM 767 C CA . ASN A 1 94 ? 39.699 -1.724 -34.898 1.00 86.50 94 ASN A CA 1
ATOM 768 C C . ASN A 1 94 ? 39.582 -2.385 -36.279 1.00 86.50 94 ASN A C 1
ATOM 770 O O . ASN A 1 94 ? 40.023 -1.789 -37.260 1.00 86.50 94 ASN A O 1
ATOM 774 N N . SER A 1 95 ? 38.994 -3.578 -36.381 1.00 90.38 95 SER A N 1
ATOM 775 C CA . SER A 1 95 ? 38.794 -4.259 -37.662 1.00 90.38 95 SER A CA 1
ATOM 776 C C . SER A 1 95 ? 37.436 -3.917 -38.285 1.00 90.38 95 SER A C 1
ATOM 778 O O . SER A 1 95 ? 36.505 -3.469 -37.610 1.00 90.38 95 SER A O 1
ATOM 780 N N . LYS A 1 96 ? 37.327 -4.114 -39.603 1.00 89.44 96 LYS A N 1
ATOM 781 C CA . LYS A 1 96 ? 36.055 -4.031 -40.334 1.00 89.44 96 LYS A CA 1
ATOM 782 C C . LYS A 1 96 ? 35.264 -5.325 -40.139 1.00 89.44 96 LYS A C 1
ATOM 784 O O . LYS A 1 96 ? 35.848 -6.407 -40.161 1.00 89.44 96 LYS A O 1
ATOM 789 N N . HIS A 1 97 ? 33.949 -5.212 -39.978 1.00 89.31 97 HIS A N 1
ATOM 790 C CA . HIS A 1 97 ? 33.059 -6.367 -39.943 1.00 89.31 97 HIS A CA 1
ATOM 791 C C . HIS A 1 97 ? 32.969 -7.010 -41.330 1.00 89.31 97 HIS A C 1
ATOM 793 O O . HIS A 1 97 ? 32.814 -6.305 -42.329 1.00 89.31 97 HIS A O 1
ATOM 799 N N . THR A 1 98 ? 33.030 -8.339 -41.401 1.00 83.88 98 THR A N 1
ATOM 800 C CA . THR A 1 98 ? 33.008 -9.086 -42.670 1.00 83.88 98 THR A CA 1
ATOM 801 C C . THR A 1 98 ? 31.689 -8.925 -43.425 1.00 83.88 98 THR A C 1
ATOM 803 O O . THR A 1 98 ? 31.701 -8.924 -44.651 1.00 83.88 98 THR A O 1
ATOM 806 N N . GLY A 1 99 ? 30.570 -8.737 -42.715 1.00 83.88 99 GLY A N 1
ATOM 807 C CA . GLY A 1 99 ? 29.254 -8.524 -43.326 1.00 83.88 99 GLY A CA 1
ATOM 808 C C . GLY A 1 99 ? 28.969 -7.077 -43.744 1.00 83.88 99 GLY A C 1
ATOM 809 O O . GLY A 1 99 ? 28.428 -6.846 -44.820 1.00 83.88 99 GLY A O 1
ATOM 810 N N . PHE A 1 100 ? 29.361 -6.089 -42.930 1.00 84.69 100 PHE A N 1
ATOM 811 C CA . PHE A 1 100 ? 29.017 -4.678 -43.182 1.00 84.69 100 PHE A CA 1
ATOM 812 C C . PHE A 1 100 ? 30.078 -3.925 -43.993 1.00 84.69 100 PHE A C 1
ATOM 814 O O . PHE A 1 100 ? 29.787 -2.878 -44.570 1.00 84.69 100 PHE A O 1
ATOM 821 N N . GLY A 1 101 ? 31.320 -4.421 -44.008 1.00 84.88 101 GLY A N 1
ATOM 822 C CA . GLY A 1 101 ? 32.464 -3.737 -44.617 1.00 84.88 101 GLY A CA 1
ATOM 823 C C . GLY A 1 101 ? 32.960 -2.516 -43.832 1.00 84.88 101 GLY A C 1
ATOM 824 O O . GLY A 1 101 ? 33.923 -1.873 -44.249 1.00 84.88 101 GLY A O 1
ATOM 825 N N . GLU A 1 102 ? 32.353 -2.220 -42.682 1.00 89.31 102 GLU A N 1
ATOM 826 C CA . GLU A 1 102 ? 32.675 -1.083 -41.820 1.00 89.31 102 GLU A CA 1
ATOM 827 C C . GLU A 1 102 ? 32.946 -1.510 -40.377 1.00 89.31 102 GLU A C 1
ATOM 829 O O . GLU A 1 102 ? 32.662 -2.641 -39.973 1.00 89.31 102 GLU A O 1
ATOM 834 N N . LYS A 1 103 ? 33.559 -0.611 -39.601 1.00 91.81 103 LYS A N 1
ATOM 835 C CA . LYS A 1 103 ? 33.802 -0.823 -38.170 1.00 91.81 103 LYS A CA 1
ATOM 836 C C . LYS A 1 103 ? 32.479 -0.740 -37.409 1.00 91.81 103 LYS A C 1
ATOM 838 O O . LYS A 1 103 ? 31.770 0.260 -37.512 1.00 91.81 103 LYS A O 1
ATOM 843 N N . VAL A 1 104 ? 32.196 -1.764 -36.611 1.00 92.19 104 VAL A N 1
ATOM 844 C CA . VAL A 1 104 ? 31.064 -1.775 -35.681 1.00 92.19 104 VAL A CA 1
ATOM 845 C C . VAL A 1 104 ? 31.543 -1.245 -34.339 1.00 92.19 104 VAL A C 1
ATOM 847 O O . VAL A 1 104 ? 32.564 -1.688 -33.809 1.00 92.19 104 VAL A O 1
ATOM 850 N N . SER A 1 105 ? 30.810 -0.285 -33.789 1.00 91.81 105 SER A N 1
ATOM 851 C CA . SER A 1 105 ? 31.134 0.365 -32.522 1.00 91.81 105 SER A CA 1
ATOM 852 C C . SER A 1 105 ? 29.933 0.397 -31.589 1.00 91.81 105 SER A C 1
ATOM 854 O O . SER A 1 105 ? 28.800 0.566 -32.032 1.00 91.81 105 SER A O 1
ATOM 856 N N . LYS A 1 106 ? 30.206 0.280 -30.288 1.00 91.88 106 LYS A N 1
ATOM 857 C CA . LYS A 1 106 ? 29.240 0.545 -29.218 1.00 91.88 106 LYS A CA 1
ATOM 858 C C . LYS A 1 106 ? 28.711 1.983 -29.309 1.00 91.88 106 LYS A C 1
ATOM 860 O O . LYS A 1 106 ? 29.484 2.896 -29.602 1.00 91.88 106 LYS A O 1
ATOM 865 N N . TYR A 1 107 ? 27.422 2.178 -29.044 1.00 87.88 107 TYR A N 1
ATOM 866 C CA . TYR A 1 107 ? 26.749 3.477 -29.135 1.00 87.88 107 TYR A CA 1
ATOM 867 C C . TYR A 1 107 ? 25.814 3.705 -27.936 1.00 87.88 107 TYR A C 1
ATOM 869 O O . TYR A 1 107 ? 25.378 2.759 -27.291 1.00 87.88 107 TYR A O 1
ATOM 877 N N . GLY A 1 108 ? 25.530 4.966 -27.599 1.00 80.44 108 GLY A N 1
ATOM 878 C CA . GLY A 1 108 ? 24.599 5.329 -26.517 1.00 80.44 108 GLY A CA 1
ATOM 879 C C . GLY A 1 108 ? 25.170 5.290 -25.091 1.00 80.44 108 GLY A C 1
ATOM 880 O O . GLY A 1 108 ? 24.595 5.911 -24.203 1.00 80.44 108 GLY A O 1
ATOM 881 N N . GLY A 1 109 ? 26.320 4.646 -24.859 1.00 80.50 109 GLY A N 1
ATOM 882 C CA . GLY A 1 109 ? 27.078 4.754 -23.601 1.00 80.50 109 GLY A CA 1
ATOM 883 C C . GLY A 1 109 ? 26.542 3.936 -22.421 1.00 80.50 109 GLY A C 1
ATOM 884 O O . GLY A 1 109 ? 27.065 4.066 -21.320 1.00 80.50 109 GLY A O 1
ATOM 885 N N . PHE A 1 110 ? 25.540 3.083 -22.639 1.00 81.75 110 PHE A N 1
ATOM 886 C CA . PHE A 1 110 ? 24.949 2.208 -21.618 1.00 81.75 110 PHE A CA 1
ATOM 887 C C . PHE A 1 110 ? 25.484 0.771 -21.666 1.00 81.75 110 PHE A C 1
ATOM 889 O O . PHE A 1 110 ? 24.918 -0.121 -21.045 1.00 81.75 110 PHE A O 1
ATOM 896 N N . ASN A 1 111 ? 26.543 0.518 -22.437 1.00 84.19 111 ASN A N 1
ATOM 897 C CA . ASN A 1 111 ? 26.866 -0.832 -22.875 1.00 84.19 111 ASN A CA 1
ATOM 898 C C . ASN A 1 111 ? 27.355 -1.769 -21.760 1.00 84.19 111 ASN A C 1
ATOM 900 O O . ASN A 1 111 ? 28.551 -1.768 -21.453 1.00 84.19 111 ASN A O 1
ATOM 904 N N . GLY A 1 112 ? 26.455 -2.606 -21.234 1.00 82.25 112 GLY A N 1
ATOM 905 C CA . GLY A 1 112 ? 26.673 -3.502 -20.091 1.00 82.25 112 GLY A CA 1
ATOM 906 C C . GLY A 1 112 ? 26.248 -2.912 -18.736 1.00 82.25 112 GLY A C 1
ATOM 907 O O . GLY A 1 112 ? 26.344 -3.574 -17.704 1.00 82.25 112 GLY A O 1
ATOM 908 N N . GLU A 1 113 ? 25.768 -1.664 -18.701 1.00 85.75 113 GLU A N 1
ATOM 909 C CA . GLU A 1 113 ? 25.331 -0.993 -17.465 1.00 85.75 113 GLU A CA 1
ATOM 910 C C . GLU A 1 113 ? 24.058 -1.629 -16.879 1.00 85.75 113 GLU A C 1
ATOM 912 O O . GLU A 1 113 ? 23.806 -1.547 -15.672 1.00 85.75 113 GLU A O 1
ATOM 917 N N . PHE A 1 114 ? 23.246 -2.279 -17.718 1.00 86.19 114 PHE A N 1
ATOM 918 C CA . PHE A 1 114 ? 21.957 -2.838 -17.325 1.00 86.19 114 PHE A CA 1
ATOM 919 C C . PHE A 1 114 ? 21.959 -4.354 -17.114 1.00 86.19 114 PHE A C 1
ATOM 921 O O . PHE A 1 114 ? 20.931 -4.871 -16.688 1.00 86.19 114 PHE A O 1
ATOM 928 N N . ASP A 1 115 ? 23.078 -5.065 -17.279 1.00 86.12 115 ASP A N 1
ATOM 929 C CA . ASP A 1 115 ? 23.134 -6.540 -17.199 1.00 86.12 115 ASP A CA 1
ATOM 930 C C . ASP A 1 115 ? 22.503 -7.095 -15.908 1.00 86.12 115 ASP A C 1
ATOM 932 O O . ASP A 1 115 ? 21.626 -7.961 -15.924 1.00 86.12 115 ASP A O 1
ATOM 936 N N . ARG A 1 116 ? 22.883 -6.532 -14.751 1.00 84.81 116 ARG A N 1
ATOM 937 C CA . ARG A 1 116 ? 22.324 -6.933 -13.443 1.00 84.81 116 ARG A CA 1
ATOM 938 C C . ARG A 1 116 ? 20.854 -6.558 -13.281 1.00 84.81 116 ARG A C 1
ATOM 940 O O . ARG A 1 116 ? 20.161 -7.121 -12.435 1.00 84.81 116 ARG A O 1
ATOM 947 N N . PHE A 1 117 ? 20.394 -5.522 -13.972 1.00 83.06 117 PHE A N 1
ATOM 948 C CA . PHE A 1 117 ? 19.000 -5.099 -13.924 1.00 83.06 117 PHE A CA 1
ATOM 949 C C . PHE A 1 117 ? 18.137 -5.995 -14.810 1.00 83.06 117 PHE A C 1
ATOM 951 O O . PHE A 1 117 ? 17.155 -6.524 -14.302 1.00 83.06 117 PHE A O 1
ATOM 958 N N . ILE A 1 118 ? 18.563 -6.241 -16.053 1.00 86.31 118 ILE A N 1
ATOM 959 C CA . ILE A 1 118 ? 17.926 -7.148 -17.016 1.00 86.31 118 ILE A CA 1
ATOM 960 C C . ILE A 1 118 ? 17.791 -8.543 -16.409 1.00 86.31 118 ILE A C 1
ATOM 962 O O . ILE A 1 118 ? 16.676 -9.032 -16.282 1.00 86.31 118 ILE A O 1
ATOM 966 N N . SER A 1 119 ? 18.881 -9.121 -15.890 1.00 85.75 119 SER A N 1
ATOM 967 C CA . SER A 1 119 ? 18.845 -10.453 -15.270 1.00 85.75 119 SER A CA 1
ATOM 968 C C . SER A 1 119 ? 17.845 -10.546 -14.105 1.00 85.75 119 SER A C 1
ATOM 970 O O . SER A 1 119 ? 17.124 -11.534 -13.972 1.00 85.75 119 SER A O 1
ATOM 972 N N . ARG A 1 120 ? 17.740 -9.499 -13.272 1.00 83.50 120 ARG A N 1
ATOM 973 C CA . ARG A 1 120 ? 16.737 -9.449 -12.193 1.00 83.50 120 ARG A CA 1
ATOM 974 C C . ARG A 1 120 ? 15.315 -9.294 -12.730 1.00 83.50 120 ARG A C 1
ATOM 976 O O . ARG A 1 120 ? 14.404 -9.889 -12.165 1.00 83.50 120 ARG A O 1
ATOM 983 N N . LEU A 1 121 ? 15.123 -8.494 -13.777 1.00 82.62 121 LEU A N 1
ATOM 984 C CA . LEU A 1 121 ? 13.829 -8.293 -14.431 1.00 82.62 121 LEU A CA 1
ATOM 985 C C . LEU A 1 121 ? 13.326 -9.593 -15.057 1.00 82.62 121 LEU A C 1
ATOM 987 O O . LEU A 1 121 ? 12.196 -9.986 -14.796 1.00 82.62 121 LEU A O 1
ATOM 991 N N . GLU A 1 122 ? 14.178 -10.291 -15.805 1.00 83.06 122 GLU A N 1
ATOM 992 C CA . GLU A 1 122 ? 13.872 -11.589 -16.410 1.00 83.06 122 GLU A CA 1
ATOM 993 C C . GLU A 1 122 ? 13.593 -12.651 -15.345 1.00 83.06 122 GLU A C 1
ATOM 995 O O . GLU A 1 122 ? 12.615 -13.385 -15.448 1.00 83.06 122 GLU A O 1
ATOM 1000 N N . SER A 1 123 ? 14.392 -12.688 -14.273 1.00 84.06 123 SER A N 1
ATOM 1001 C CA . SER A 1 123 ? 14.154 -13.596 -13.148 1.00 84.06 123 SER A CA 1
ATOM 1002 C C . SER A 1 123 ? 12.807 -13.350 -12.465 1.00 84.06 123 SER A C 1
ATOM 1004 O O . SER A 1 123 ? 12.193 -14.313 -12.026 1.00 84.06 123 SER A O 1
ATOM 1006 N N . ARG A 1 124 ? 12.345 -12.096 -12.362 1.00 80.69 124 ARG A N 1
ATOM 1007 C CA . ARG A 1 124 ? 11.014 -11.771 -11.822 1.00 80.69 124 ARG A CA 1
ATOM 1008 C C . ARG A 1 124 ? 9.905 -12.055 -12.828 1.00 80.69 124 ARG A C 1
ATOM 1010 O O . ARG A 1 124 ? 8.852 -12.532 -12.436 1.00 80.69 124 ARG A O 1
ATOM 1017 N N . LYS A 1 125 ? 10.136 -11.788 -14.114 1.00 79.19 125 LYS A N 1
ATOM 1018 C CA . LYS A 1 125 ? 9.183 -12.088 -15.187 1.00 79.19 125 LYS A CA 1
ATOM 1019 C C . LYS A 1 125 ? 8.870 -13.583 -15.279 1.00 79.19 125 LYS A C 1
ATOM 1021 O O . LYS A 1 125 ? 7.737 -13.941 -15.567 1.00 79.19 125 LYS A O 1
ATOM 1026 N N . ASN A 1 126 ? 9.866 -14.424 -15.021 1.00 80.38 126 ASN A N 1
ATOM 1027 C CA . ASN A 1 126 ? 9.748 -15.880 -15.072 1.00 80.38 126 ASN A CA 1
ATOM 1028 C C . ASN A 1 126 ? 9.456 -16.517 -13.696 1.00 80.38 126 ASN A C 1
ATOM 1030 O O . ASN A 1 126 ? 9.628 -17.722 -13.548 1.00 80.38 126 ASN A O 1
ATOM 1034 N N . ASP A 1 127 ? 9.093 -15.730 -12.679 1.00 79.25 127 ASP A N 1
ATOM 1035 C CA . ASP A 1 127 ? 8.706 -16.251 -11.363 1.00 79.25 127 ASP A CA 1
ATOM 1036 C C . ASP A 1 127 ? 7.223 -16.643 -11.399 1.00 79.25 127 ASP A C 1
ATOM 1038 O O . ASP A 1 127 ? 6.362 -15.764 -11.439 1.00 79.25 127 ASP A O 1
ATOM 1042 N N . ASP A 1 128 ? 6.921 -17.945 -11.361 1.00 72.19 128 ASP A N 1
ATOM 1043 C CA . ASP A 1 128 ? 5.545 -18.465 -11.443 1.00 72.19 128 ASP A CA 1
ATOM 1044 C C . ASP A 1 128 ? 4.633 -17.895 -10.341 1.00 72.19 128 ASP A C 1
ATOM 1046 O O . ASP A 1 128 ? 3.428 -17.744 -10.527 1.00 72.19 128 ASP A O 1
ATOM 1050 N N . ARG A 1 129 ? 5.193 -17.475 -9.197 1.00 63.44 129 ARG A N 1
ATOM 1051 C CA . ARG A 1 129 ? 4.424 -16.821 -8.119 1.00 63.44 129 ARG A CA 1
ATOM 1052 C C . ARG A 1 129 ? 3.895 -15.447 -8.517 1.00 63.44 129 ARG A C 1
ATOM 1054 O O . ARG A 1 129 ? 3.013 -14.915 -7.849 1.00 63.44 129 ARG A O 1
ATOM 1061 N N . LEU A 1 130 ? 4.477 -14.838 -9.547 1.00 67.56 130 LEU A N 1
ATOM 1062 C CA . LEU A 1 130 ? 4.066 -13.558 -10.111 1.00 67.56 130 LEU A CA 1
ATOM 1063 C C . LEU A 1 130 ? 3.179 -13.733 -11.346 1.00 67.56 130 LEU A C 1
ATOM 1065 O O . LEU A 1 130 ? 2.751 -12.722 -11.903 1.00 67.56 130 LEU A O 1
ATOM 1069 N N . ASP A 1 131 ? 2.843 -14.962 -11.753 1.00 68.94 131 ASP A N 1
ATOM 1070 C CA . ASP A 1 131 ? 2.008 -15.206 -12.935 1.00 68.94 131 ASP A CA 1
ATOM 1071 C C . ASP A 1 131 ? 0.654 -14.495 -12.840 1.00 68.94 131 ASP A C 1
ATOM 1073 O O . ASP A 1 131 ? 0.187 -13.940 -13.828 1.00 68.94 131 ASP A O 1
ATOM 1077 N N . PHE A 1 132 ? 0.067 -14.367 -11.649 1.00 64.44 132 PHE A N 1
ATOM 1078 C CA . PHE A 1 132 ? -1.187 -13.626 -11.477 1.00 64.44 132 PHE A CA 1
ATOM 1079 C C . PHE A 1 132 ? -1.082 -12.120 -11.811 1.00 64.44 132 PHE A C 1
ATOM 1081 O O . PHE A 1 132 ? -2.101 -11.487 -12.103 1.00 64.44 132 PHE A O 1
ATOM 1088 N N . ILE A 1 133 ? 0.132 -11.548 -11.757 1.00 62.97 133 ILE A N 1
ATOM 1089 C CA . ILE A 1 133 ? 0.458 -10.158 -12.127 1.00 62.97 133 ILE A CA 1
ATOM 1090 C C . ILE A 1 133 ? 0.945 -10.083 -13.581 1.00 62.97 133 ILE A C 1
ATOM 1092 O O . ILE A 1 133 ? 0.610 -9.135 -14.289 1.00 62.97 133 ILE A O 1
ATOM 1096 N N . ILE A 1 134 ? 1.766 -11.048 -14.010 1.00 68.50 134 ILE A N 1
ATOM 1097 C CA . ILE A 1 134 ? 2.557 -10.987 -15.251 1.00 68.50 134 ILE A CA 1
ATOM 1098 C C . ILE A 1 134 ? 1.889 -11.744 -16.408 1.00 68.50 134 ILE A C 1
ATOM 1100 O O . ILE A 1 134 ? 1.956 -11.291 -17.549 1.00 68.50 134 ILE A O 1
ATOM 1104 N N . LYS A 1 135 ? 1.215 -12.864 -16.130 1.00 61.47 135 LYS A N 1
ATOM 1105 C CA . LYS A 1 135 ? 0.490 -13.701 -17.094 1.00 61.47 135 LYS A CA 1
ATOM 1106 C C . LYS A 1 135 ? -1.023 -13.640 -16.846 1.00 61.47 135 LYS A C 1
ATOM 1108 O O . LYS A 1 135 ? -1.639 -14.607 -16.406 1.00 61.47 135 LYS A O 1
ATOM 1113 N N . ARG A 1 136 ? -1.661 -12.527 -17.209 1.00 50.09 136 ARG A N 1
ATOM 1114 C CA . ARG A 1 136 ? -3.089 -12.548 -17.573 1.00 50.09 136 ARG A CA 1
ATOM 1115 C C . ARG A 1 136 ? -3.172 -12.509 -19.094 1.00 50.09 136 ARG A C 1
ATOM 1117 O O . ARG A 1 136 ? -2.578 -11.629 -19.706 1.00 50.09 136 ARG A O 1
ATOM 1124 N N . GLY A 1 137 ? -3.784 -13.539 -19.677 1.00 54.59 137 GLY A N 1
ATOM 1125 C CA . GLY A 1 137 ? -3.917 -13.706 -21.123 1.00 54.59 137 GLY A CA 1
ATOM 1126 C C . GLY A 1 137 ? -4.651 -12.547 -21.804 1.00 54.59 137 GLY A C 1
ATOM 1127 O O . GLY A 1 137 ? -5.394 -11.821 -21.155 1.00 54.59 137 GLY A O 1
ATOM 1128 N N . GLU A 1 138 ? -4.425 -12.447 -23.119 1.00 50.81 138 GLU A N 1
ATOM 1129 C CA . GLU A 1 138 ? -4.775 -11.336 -24.021 1.00 50.81 138 GLU A CA 1
ATOM 1130 C C . GLU A 1 138 ? -4.263 -9.947 -23.580 1.00 50.81 138 GLU A C 1
ATOM 1132 O O . GLU A 1 138 ? -4.085 -9.636 -22.407 1.00 50.81 138 GLU A O 1
ATOM 1137 N N . GLU A 1 139 ? -3.927 -9.097 -24.554 1.00 54.34 139 GLU A N 1
ATOM 1138 C CA . GLU A 1 139 ? -3.442 -7.742 -24.284 1.00 54.34 139 GLU A CA 1
ATOM 1139 C C . GLU A 1 139 ? -4.503 -6.929 -23.534 1.00 54.34 139 GLU A C 1
ATOM 1141 O O . GLU A 1 139 ? -5.462 -6.457 -24.148 1.00 54.34 139 GLU A O 1
ATOM 1146 N N . ASN A 1 140 ? -4.300 -6.715 -22.231 1.00 51.38 140 ASN A N 1
ATOM 1147 C CA . ASN A 1 140 ? -5.222 -5.934 -21.410 1.00 51.38 140 ASN A CA 1
ATOM 1148 C C . ASN A 1 140 ? -5.535 -4.564 -22.069 1.00 51.38 140 ASN A C 1
ATOM 1150 O O . ASN A 1 140 ? -4.629 -3.772 -22.388 1.00 51.38 140 ASN A O 1
ATOM 1154 N N . LYS A 1 141 ? -6.820 -4.280 -22.312 1.00 52.25 141 LYS A N 1
ATOM 1155 C CA . LYS A 1 141 ? -7.327 -3.044 -22.944 1.00 52.25 141 LYS A CA 1
ATOM 1156 C C . LYS A 1 141 ? -7.717 -1.989 -21.909 1.00 52.25 141 LYS A C 1
ATOM 1158 O O . LYS A 1 141 ? -8.041 -2.298 -20.770 1.00 52.25 141 LYS A O 1
ATOM 1163 N N . THR A 1 142 ? -7.780 -0.720 -22.318 1.00 50.44 142 THR A N 1
ATOM 1164 C CA . THR A 1 142 ? -8.137 0.401 -21.425 1.00 50.44 142 THR A CA 1
ATOM 1165 C C . THR A 1 142 ? -9.530 0.300 -20.799 1.00 50.44 142 THR A C 1
ATOM 1167 O O . THR A 1 142 ? -9.748 0.767 -19.682 1.00 50.44 142 THR A O 1
ATOM 1170 N N . GLU A 1 143 ? -10.474 -0.344 -21.485 1.00 56.22 143 GLU A N 1
ATOM 1171 C CA . GLU A 1 143 ? -11.819 -0.610 -20.959 1.00 56.22 143 GLU A CA 1
ATOM 1172 C C . GLU A 1 143 ? -11.786 -1.514 -19.712 1.00 56.22 143 GLU A C 1
ATOM 1174 O O . GLU A 1 143 ? -12.634 -1.382 -18.823 1.00 56.22 143 GLU A O 1
ATOM 1179 N N . GLU A 1 144 ? -10.753 -2.350 -19.579 1.00 66.00 144 GLU A N 1
ATOM 1180 C CA . GLU A 1 144 ? -10.566 -3.238 -18.433 1.00 66.00 144 GLU A CA 1
ATOM 1181 C C . GLU A 1 144 ? -10.153 -2.483 -17.174 1.00 66.00 144 GLU A C 1
ATOM 1183 O O . GLU A 1 144 ? -10.569 -2.879 -16.090 1.00 66.00 144 GLU A O 1
ATOM 1188 N N . LEU A 1 145 ? -9.428 -1.358 -17.271 1.00 74.25 145 LEU A N 1
ATOM 1189 C CA . LEU A 1 145 ? -9.122 -0.546 -16.085 1.00 74.25 145 LEU A CA 1
ATOM 1190 C C . LEU A 1 145 ? -10.402 0.015 -15.459 1.00 74.25 145 LEU A C 1
ATOM 1192 O O . LEU A 1 145 ? -10.525 0.054 -14.237 1.00 74.25 145 LEU A O 1
ATOM 1196 N N . SER A 1 146 ? -11.377 0.400 -16.290 1.00 78.06 146 SER A N 1
ATOM 1197 C CA . SER A 1 146 ? -12.704 0.802 -15.809 1.00 78.06 146 SER A CA 1
ATOM 1198 C C . SER A 1 146 ? -13.360 -0.333 -15.021 1.00 78.06 146 SER A C 1
ATOM 1200 O O . SER A 1 146 ? -13.915 -0.099 -13.949 1.00 78.06 146 SER A O 1
ATOM 1202 N N . ASN A 1 147 ? -13.256 -1.566 -15.523 1.00 80.25 147 ASN A N 1
ATOM 1203 C CA . ASN A 1 147 ? -13.850 -2.742 -14.891 1.00 80.25 147 ASN A CA 1
ATOM 1204 C C . ASN A 1 147 ? -13.125 -3.101 -13.587 1.00 80.25 147 ASN A C 1
ATOM 1206 O O . ASN A 1 147 ? -13.778 -3.367 -12.583 1.00 80.25 147 ASN A O 1
ATOM 1210 N N . VAL A 1 148 ? -11.796 -3.008 -13.559 1.00 82.88 148 VAL A N 1
ATOM 1211 C CA . VAL A 1 148 ? -10.976 -3.207 -12.355 1.00 82.88 148 VAL A CA 1
ATOM 1212 C C . VAL A 1 148 ? -11.312 -2.171 -11.278 1.00 82.88 148 VAL A C 1
ATOM 1214 O O . VAL A 1 148 ? -11.536 -2.524 -10.123 1.00 82.88 148 VAL A O 1
ATOM 1217 N N . ILE A 1 149 ? -11.412 -0.887 -11.635 1.00 86.88 149 ILE A N 1
ATOM 1218 C CA . ILE A 1 149 ? -11.792 0.165 -10.679 1.00 86.88 149 ILE A CA 1
ATOM 1219 C C . ILE A 1 149 ? -13.218 -0.066 -10.160 1.00 86.88 149 ILE A C 1
ATOM 1221 O O . ILE A 1 149 ? -13.457 0.051 -8.959 1.00 86.88 149 ILE A O 1
ATOM 1225 N N . LYS A 1 150 ? -14.159 -0.441 -11.037 1.00 86.75 150 LYS A N 1
ATOM 1226 C CA . LYS A 1 150 ? -15.533 -0.795 -10.647 1.00 86.75 150 LYS A CA 1
ATOM 1227 C C . LYS A 1 150 ? -15.565 -1.931 -9.627 1.00 86.75 150 LYS A C 1
ATOM 1229 O O . LYS A 1 150 ? -16.282 -1.803 -8.639 1.00 86.75 150 LYS A O 1
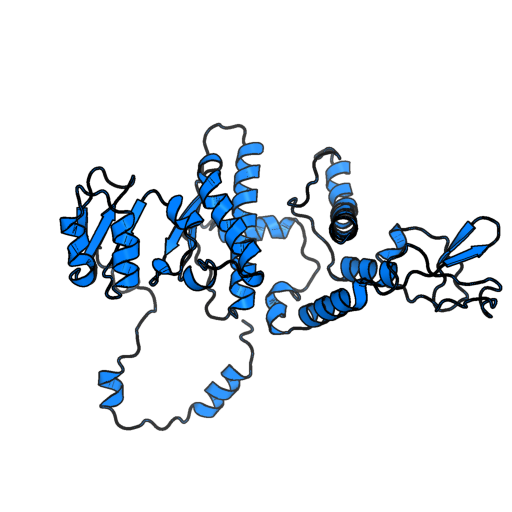ATOM 1234 N N . GLN A 1 151 ? -14.750 -2.972 -9.811 1.00 86.00 151 GLN A N 1
ATOM 1235 C CA . GLN A 1 151 ? -14.626 -4.071 -8.848 1.00 86.00 151 GLN A CA 1
ATOM 1236 C C . GLN A 1 151 ? -14.187 -3.562 -7.469 1.00 86.00 151 GLN A C 1
ATOM 1238 O O . GLN A 1 151 ? -14.831 -3.887 -6.474 1.00 86.00 151 GLN A O 1
ATOM 1243 N N . PHE A 1 152 ? -13.159 -2.707 -7.396 1.00 89.25 152 PHE A N 1
ATOM 1244 C CA . PHE A 1 152 ? -12.710 -2.140 -6.117 1.00 89.25 152 PHE A CA 1
ATOM 1245 C C . PHE A 1 152 ? -13.763 -1.250 -5.451 1.00 89.25 152 PHE A C 1
ATOM 1247 O O . PHE A 1 152 ? -13.922 -1.290 -4.232 1.00 89.25 152 PHE A O 1
ATOM 1254 N N . LEU A 1 153 ? -14.517 -0.489 -6.243 1.00 88.75 153 LEU A N 1
ATOM 1255 C CA . LEU A 1 153 ? -15.606 0.367 -5.767 1.00 88.75 153 LEU A CA 1
ATOM 1256 C C . LEU A 1 153 ? -16.903 -0.398 -5.451 1.00 88.75 153 LEU A C 1
ATOM 1258 O O . LEU A 1 153 ? -17.862 0.215 -4.991 1.00 88.75 153 LEU A O 1
ATOM 1262 N N . GLY A 1 154 ? -16.949 -1.712 -5.696 1.00 86.56 154 GLY A N 1
ATOM 1263 C CA . GLY A 1 154 ? -18.116 -2.548 -5.416 1.00 86.56 154 GLY A CA 1
ATOM 1264 C C . GLY A 1 154 ? -19.235 -2.450 -6.457 1.00 86.56 154 GLY A C 1
ATOM 1265 O O . GLY A 1 154 ? -20.346 -2.910 -6.196 1.00 86.56 154 GLY A O 1
ATOM 1266 N N . PHE A 1 155 ? -18.963 -1.889 -7.639 1.00 85.06 155 PHE A N 1
ATOM 1267 C CA . PHE A 1 155 ? -19.871 -1.945 -8.786 1.00 85.06 155 PHE A CA 1
ATOM 1268 C C . PHE A 1 155 ? -19.727 -3.302 -9.481 1.00 85.06 155 PHE A C 1
ATOM 1270 O O . PHE A 1 155 ? -18.699 -3.584 -10.102 1.00 85.06 155 PHE A O 1
ATOM 1277 N N . LYS A 1 156 ? -20.758 -4.143 -9.383 1.00 77.25 156 LYS A N 1
ATOM 1278 C CA . LYS A 1 156 ? -20.793 -5.464 -10.020 1.00 77.25 156 LYS A CA 1
ATOM 1279 C C . LYS A 1 156 ? -21.465 -5.406 -11.390 1.00 77.25 156 LYS A C 1
ATOM 1281 O O . LYS A 1 156 ? -22.161 -4.447 -11.738 1.00 77.25 156 LYS A O 1
ATOM 1286 N N . GLU A 1 157 ? -21.276 -6.466 -12.171 1.00 68.19 157 GLU A N 1
ATOM 1287 C CA . GLU A 1 157 ? -22.058 -6.677 -13.388 1.00 68.19 157 GLU A CA 1
ATOM 1288 C C . GLU A 1 157 ? -23.558 -6.800 -13.050 1.00 68.19 157 GLU A C 1
ATOM 1290 O O . GLU A 1 157 ? -23.928 -7.221 -11.956 1.00 68.19 157 GLU A O 1
ATOM 1295 N N . ALA A 1 158 ? -24.426 -6.388 -13.980 1.00 65.25 158 ALA A N 1
ATOM 1296 C CA . ALA A 1 158 ? -25.888 -6.328 -13.825 1.00 65.25 158 ALA A CA 1
ATOM 1297 C C . ALA A 1 158 ? -26.456 -5.259 -12.858 1.00 65.25 158 ALA A C 1
ATOM 1299 O O . ALA A 1 158 ? -27.650 -5.279 -12.565 1.00 65.25 158 ALA A O 1
ATOM 1300 N N . GLY A 1 159 ? -25.652 -4.279 -12.425 1.00 68.69 159 GLY A N 1
ATOM 1301 C CA . GLY A 1 159 ? -26.140 -3.115 -11.667 1.00 68.69 159 GLY A CA 1
ATOM 1302 C C . GLY A 1 159 ? -26.291 -3.339 -10.160 1.00 68.69 159 GLY A C 1
ATOM 1303 O O . GLY A 1 159 ? -26.836 -2.476 -9.475 1.00 68.69 159 GLY A O 1
ATOM 1304 N N . ASP A 1 160 ? -25.799 -4.467 -9.642 1.00 78.75 160 ASP A N 1
ATOM 1305 C CA . ASP A 1 160 ? -25.679 -4.700 -8.203 1.00 78.75 160 ASP A CA 1
ATOM 1306 C C . ASP A 1 160 ? -24.517 -3.873 -7.620 1.00 78.75 160 ASP A C 1
ATOM 1308 O O . ASP A 1 160 ? -23.453 -3.734 -8.235 1.00 78.75 160 ASP A O 1
ATOM 1312 N N . ILE A 1 161 ? -24.722 -3.303 -6.431 1.00 82.75 161 ILE A N 1
ATOM 1313 C CA . ILE A 1 161 ? -23.758 -2.420 -5.762 1.00 82.75 161 ILE A CA 1
ATOM 1314 C C . ILE A 1 161 ? -23.475 -2.978 -4.374 1.00 82.75 161 ILE A C 1
ATOM 1316 O O . ILE A 1 161 ? -24.381 -3.262 -3.593 1.00 82.75 161 ILE A O 1
ATOM 1320 N N . SER A 1 162 ? -22.196 -3.122 -4.049 1.00 85.88 162 SER A N 1
ATOM 1321 C CA . SER A 1 162 ? -21.724 -3.531 -2.729 1.00 85.88 162 SER A CA 1
ATOM 1322 C C . SER A 1 162 ? -20.990 -2.378 -2.056 1.00 85.88 162 SER A C 1
ATOM 1324 O O . SER A 1 162 ? -20.053 -1.824 -2.612 1.00 85.88 162 SER A O 1
ATOM 1326 N N . ASN A 1 163 ? -21.382 -2.040 -0.827 1.00 87.38 163 ASN A N 1
ATOM 1327 C CA . ASN A 1 163 ? -20.723 -0.975 -0.056 1.00 87.38 163 ASN A CA 1
ATOM 1328 C C . ASN A 1 163 ? -19.380 -1.414 0.554 1.00 87.38 163 ASN A C 1
ATOM 1330 O O . ASN A 1 163 ? -18.648 -0.590 1.094 1.00 87.38 163 ASN A O 1
ATOM 1334 N N . VAL A 1 164 ? -19.090 -2.718 0.532 1.00 90.06 164 VAL A N 1
ATOM 1335 C CA . VAL A 1 164 ? -17.874 -3.311 1.088 1.00 90.06 164 VAL A CA 1
ATOM 1336 C C . VAL A 1 164 ? -17.299 -4.270 0.057 1.00 90.06 164 VAL A C 1
ATOM 1338 O O . VAL A 1 164 ? -17.963 -5.232 -0.333 1.00 90.06 164 VAL A O 1
ATOM 1341 N N . THR A 1 165 ? -16.057 -4.014 -0.337 1.00 91.75 165 THR A N 1
ATOM 1342 C CA . THR A 1 165 ? -15.261 -4.892 -1.194 1.00 91.75 165 THR A CA 1
ATOM 1343 C C . THR A 1 165 ? -14.141 -5.488 -0.353 1.00 91.75 165 THR A C 1
ATOM 1345 O O . THR A 1 165 ? -13.364 -4.750 0.250 1.00 91.75 165 THR A O 1
ATOM 1348 N N . VAL A 1 166 ? -14.064 -6.818 -0.300 1.00 90.44 166 VAL A N 1
ATOM 1349 C CA . VAL A 1 166 ? -13.006 -7.546 0.414 1.00 90.44 166 VAL A CA 1
ATOM 1350 C C . VAL A 1 166 ? -12.011 -8.076 -0.609 1.00 90.44 166 VAL A C 1
ATOM 1352 O O . VAL A 1 166 ? -12.406 -8.729 -1.572 1.00 90.44 166 VAL A O 1
ATOM 1355 N N . ILE A 1 167 ? -10.730 -7.782 -0.398 1.00 89.12 167 ILE A N 1
ATOM 1356 C CA . ILE A 1 167 ? -9.631 -8.282 -1.225 1.00 89.12 167 ILE A CA 1
ATOM 1357 C C . ILE A 1 167 ? -8.942 -9.380 -0.422 1.00 89.12 167 ILE A C 1
ATOM 1359 O O . ILE A 1 167 ? -8.221 -9.074 0.527 1.00 89.12 167 ILE A O 1
ATOM 1363 N N . ASP A 1 168 ? -9.187 -10.639 -0.783 1.00 86.50 168 ASP A N 1
ATOM 1364 C CA . ASP A 1 168 ? -8.536 -11.782 -0.143 1.00 86.50 168 ASP A CA 1
ATOM 1365 C C . ASP A 1 168 ? -7.064 -11.861 -0.573 1.00 86.50 168 ASP A C 1
ATOM 1367 O O . ASP A 1 168 ? -6.740 -11.821 -1.761 1.00 86.50 168 ASP A O 1
ATOM 1371 N N . GLN A 1 169 ? -6.170 -11.910 0.412 1.00 81.56 169 GLN A N 1
ATOM 1372 C CA . GLN A 1 169 ? -4.716 -11.920 0.229 1.00 81.56 169 GLN A CA 1
ATOM 1373 C C . GLN A 1 169 ? -4.070 -13.166 0.854 1.00 81.56 169 GLN A C 1
ATOM 1375 O O . GLN A 1 169 ? -2.845 -13.255 0.906 1.00 81.56 169 GLN A O 1
ATOM 1380 N N . SER A 1 170 ? -4.871 -14.133 1.315 1.00 75.94 170 SER A N 1
ATOM 1381 C CA . SER A 1 170 ? -4.414 -15.325 2.047 1.00 75.94 170 SER A CA 1
ATOM 1382 C C . SER A 1 170 ? -3.416 -16.195 1.269 1.00 75.94 170 SER A C 1
ATOM 1384 O O . SER A 1 170 ? -2.526 -16.786 1.876 1.00 75.94 170 SER A O 1
ATOM 1386 N N . GLY A 1 171 ? -3.502 -16.223 -0.066 1.00 71.00 171 GLY A N 1
ATOM 1387 C CA . GLY A 1 171 ? -2.581 -16.961 -0.942 1.00 71.00 171 GLY A CA 1
ATOM 1388 C C . GLY A 1 171 ? -1.347 -16.179 -1.414 1.00 71.00 171 GLY A C 1
ATOM 1389 O O . GLY A 1 171 ? -0.510 -16.724 -2.133 1.00 71.00 171 GLY A O 1
ATOM 1390 N N . ILE A 1 172 ? -1.209 -14.897 -1.054 1.00 75.94 172 ILE A N 1
ATOM 1391 C CA . ILE A 1 172 ? -0.167 -14.029 -1.615 1.00 75.94 172 ILE A CA 1
ATOM 1392 C C . ILE A 1 172 ? 1.080 -14.055 -0.731 1.00 75.94 172 ILE A C 1
ATOM 1394 O O . ILE A 1 172 ? 1.038 -13.754 0.462 1.00 75.94 172 ILE A O 1
ATOM 1398 N N . SER A 1 173 ? 2.237 -14.351 -1.334 1.00 76.56 173 SER A N 1
ATOM 1399 C CA . SER A 1 173 ? 3.511 -14.269 -0.614 1.00 76.56 173 SER A CA 1
ATOM 1400 C C . SER A 1 173 ? 3.778 -12.845 -0.117 1.00 76.56 173 SER A C 1
ATOM 1402 O O . SER A 1 173 ? 3.495 -11.853 -0.788 1.00 76.56 173 SER A O 1
ATOM 1404 N N . PHE A 1 174 ? 4.378 -12.740 1.061 1.00 72.88 174 PHE A N 1
ATOM 1405 C CA . PHE A 1 174 ? 4.562 -11.475 1.762 1.00 72.88 174 PHE A CA 1
ATOM 1406 C C . PHE A 1 174 ? 5.314 -10.392 0.955 1.00 72.88 174 PHE A C 1
ATOM 1408 O O . PHE A 1 174 ? 4.977 -9.20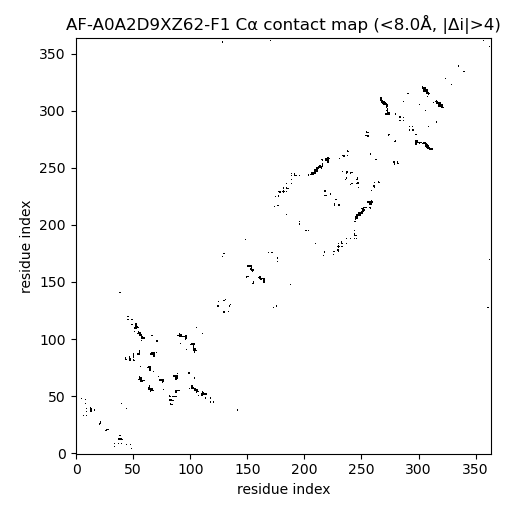9 1.027 1.00 72.88 174 PHE A O 1
ATOM 1415 N N . ASP A 1 175 ? 6.314 -10.772 0.153 1.00 70.88 175 ASP A N 1
ATOM 1416 C CA . ASP A 1 175 ? 7.033 -9.815 -0.701 1.00 70.88 175 ASP A CA 1
ATOM 1417 C C . ASP A 1 175 ? 6.097 -9.177 -1.739 1.00 70.88 175 ASP A C 1
ATOM 1419 O O . ASP A 1 175 ? 6.178 -7.978 -2.013 1.00 70.88 175 ASP A O 1
ATOM 1423 N N . VAL A 1 176 ? 5.163 -9.965 -2.271 1.00 80.12 176 VAL A N 1
ATOM 1424 C CA . VAL A 1 176 ? 4.189 -9.532 -3.273 1.00 80.12 176 VAL A CA 1
ATOM 1425 C C . VAL A 1 176 ? 3.030 -8.766 -2.641 1.00 80.12 176 VAL A C 1
ATOM 1427 O O . VAL A 1 176 ? 2.550 -7.796 -3.228 1.00 80.12 176 VAL A O 1
ATOM 1430 N N . LEU A 1 177 ? 2.648 -9.127 -1.414 1.00 85.06 177 LEU A N 1
ATOM 1431 C CA . LEU A 1 177 ? 1.634 -8.440 -0.613 1.00 85.06 177 LEU A CA 1
ATOM 1432 C C . LEU A 1 177 ? 1.899 -6.931 -0.554 1.00 85.06 177 LEU A C 1
ATOM 1434 O O . LEU A 1 177 ? 1.035 -6.121 -0.885 1.00 85.06 177 LEU A O 1
ATOM 1438 N N . SER A 1 178 ? 3.132 -6.554 -0.200 1.00 86.75 178 SER A N 1
ATOM 1439 C CA . SER A 1 178 ? 3.536 -5.148 -0.100 1.00 86.75 178 SER A CA 1
ATOM 1440 C C . SER A 1 178 ? 3.354 -4.387 -1.420 1.00 86.75 178 SER A C 1
ATOM 1442 O O . SER A 1 178 ? 2.850 -3.261 -1.436 1.00 86.75 178 SER A O 1
ATOM 1444 N N . VAL A 1 179 ? 3.704 -5.015 -2.544 1.00 85.19 179 VAL A N 1
ATOM 1445 C CA . VAL A 1 179 ? 3.589 -4.424 -3.879 1.00 85.19 179 VAL A CA 1
ATOM 1446 C C . VAL A 1 179 ? 2.121 -4.281 -4.272 1.00 85.19 179 VAL A C 1
ATOM 1448 O O . VAL A 1 179 ? 1.714 -3.203 -4.703 1.00 85.19 179 VAL A O 1
ATOM 1451 N N . ALA A 1 180 ? 1.315 -5.324 -4.070 1.00 87.00 180 ALA A N 1
ATOM 1452 C CA . ALA A 1 180 ? -0.110 -5.317 -4.378 1.00 87.00 180 ALA A CA 1
ATOM 1453 C C . ALA A 1 180 ? -0.849 -4.222 -3.594 1.00 87.00 180 ALA A C 1
ATOM 1455 O O . ALA A 1 180 ? -1.525 -3.384 -4.193 1.00 87.00 180 ALA A O 1
ATOM 1456 N N . VAL A 1 181 ? -0.643 -4.155 -2.273 1.00 91.75 181 VAL A N 1
ATOM 1457 C CA . VAL A 1 181 ? -1.237 -3.117 -1.417 1.00 91.75 181 VAL A CA 1
ATOM 1458 C C . VAL A 1 181 ? -0.809 -1.723 -1.877 1.00 91.75 181 VAL A C 1
ATOM 1460 O O . VAL A 1 181 ? -1.655 -0.836 -1.992 1.00 91.75 181 VAL A O 1
ATOM 1463 N N . SER A 1 182 ? 0.475 -1.514 -2.199 1.00 91.31 182 SER A N 1
ATOM 1464 C CA . SER A 1 182 ? 0.966 -0.231 -2.724 1.00 91.31 182 SER A CA 1
ATOM 1465 C C . SER A 1 182 ? 0.262 0.178 -4.017 1.00 91.31 182 SER A C 1
ATOM 1467 O O . SER A 1 182 ? -0.178 1.323 -4.139 1.00 91.31 182 SER A O 1
ATOM 1469 N N . LEU A 1 183 ? 0.142 -0.745 -4.973 1.00 89.19 183 LEU A N 1
ATOM 1470 C CA . LEU A 1 183 ? -0.474 -0.488 -6.273 1.00 89.19 183 LEU A CA 1
ATOM 1471 C C . LEU A 1 183 ? -1.959 -0.161 -6.137 1.00 89.19 183 LEU A C 1
ATOM 1473 O O . LEU A 1 183 ? -2.398 0.851 -6.679 1.00 89.19 183 LEU A O 1
ATOM 1477 N N . ILE A 1 184 ? -2.708 -0.956 -5.370 1.00 91.50 184 ILE A N 1
ATOM 1478 C CA . ILE A 1 184 ? -4.138 -0.725 -5.118 1.00 91.50 184 ILE A CA 1
ATOM 1479 C C . ILE A 1 184 ? -4.334 0.634 -4.439 1.00 91.50 184 ILE A C 1
ATOM 1481 O O . ILE A 1 184 ? -5.147 1.443 -4.883 1.00 91.50 184 ILE A O 1
ATOM 1485 N N . SER A 1 185 ? -3.530 0.935 -3.416 1.00 94.31 185 SER A N 1
ATOM 1486 C CA . SER A 1 185 ? -3.578 2.215 -2.698 1.00 94.31 185 SER A CA 1
ATOM 1487 C C . SER A 1 185 ? -3.358 3.406 -3.633 1.00 94.31 185 SER A C 1
ATOM 1489 O O . SER A 1 185 ? -4.133 4.364 -3.620 1.00 94.31 185 SER A O 1
ATOM 1491 N N . ARG A 1 186 ? -2.321 3.343 -4.482 1.00 92.62 186 ARG A N 1
ATOM 1492 C CA . ARG A 1 186 ? -2.021 4.392 -5.469 1.00 92.62 186 ARG A CA 1
ATOM 1493 C C . ARG A 1 186 ? -3.119 4.521 -6.512 1.00 92.62 186 ARG A C 1
ATOM 1495 O O . ARG A 1 186 ? -3.516 5.642 -6.816 1.00 92.62 186 ARG A O 1
ATOM 1502 N N . LEU A 1 187 ? -3.612 3.401 -7.036 1.00 90.56 187 LEU A N 1
ATOM 1503 C CA . LEU A 1 187 ? -4.669 3.378 -8.041 1.00 90.56 187 LEU A CA 1
ATOM 1504 C C . LEU A 1 187 ? -5.934 4.059 -7.514 1.00 90.56 187 LEU A C 1
ATOM 1506 O O . LEU A 1 187 ? -6.449 4.970 -8.159 1.00 90.56 187 LEU A O 1
ATOM 1510 N N . MET A 1 188 ? -6.389 3.672 -6.322 1.00 92.56 188 MET A N 1
ATOM 1511 C CA . MET A 1 188 ? -7.600 4.228 -5.720 1.00 92.56 188 MET A CA 1
ATOM 1512 C C . MET A 1 188 ? -7.441 5.705 -5.348 1.00 92.56 188 MET A C 1
ATOM 1514 O O . MET A 1 188 ? -8.349 6.502 -5.587 1.00 92.56 188 MET A O 1
ATOM 1518 N N . PHE A 1 189 ? -6.278 6.103 -4.825 1.00 93.00 189 PHE A N 1
ATOM 1519 C CA . PHE A 1 189 ? -5.989 7.511 -4.555 1.00 93.00 189 PHE A CA 1
ATOM 1520 C C . PHE A 1 189 ? -5.996 8.350 -5.839 1.00 93.00 189 PHE A C 1
ATOM 1522 O O . PHE A 1 189 ? -6.636 9.401 -5.884 1.00 93.00 189 PHE A O 1
ATOM 1529 N N . ASN A 1 190 ? -5.321 7.880 -6.893 1.00 90.06 190 ASN A N 1
ATOM 1530 C CA . ASN A 1 190 ? -5.270 8.567 -8.181 1.00 90.06 190 ASN A CA 1
ATOM 1531 C C . ASN A 1 190 ? -6.659 8.657 -8.816 1.00 90.06 190 ASN A C 1
ATOM 1533 O O . ASN A 1 190 ? -7.036 9.724 -9.296 1.00 90.06 190 ASN A O 1
ATOM 1537 N N . PHE A 1 191 ? -7.445 7.578 -8.775 1.00 89.06 191 PHE A N 1
ATOM 1538 C CA . PHE A 1 191 ? -8.823 7.595 -9.256 1.00 89.06 191 PHE A CA 1
ATOM 1539 C C . PHE A 1 191 ? -9.633 8.701 -8.574 1.00 89.06 191 PHE A C 1
ATOM 1541 O O . PHE A 1 191 ? -10.218 9.534 -9.260 1.00 89.06 191 PHE A O 1
ATOM 1548 N N . MET A 1 192 ? -9.592 8.784 -7.243 1.00 89.94 192 MET A N 1
ATOM 1549 C CA . MET A 1 192 ? -10.323 9.810 -6.491 1.00 89.94 192 MET A CA 1
ATOM 1550 C C . MET A 1 192 ? -9.784 11.229 -6.726 1.00 89.94 192 MET A C 1
ATOM 1552 O O . MET A 1 192 ? -10.554 12.189 -6.806 1.00 89.94 192 MET A O 1
ATOM 1556 N N . TYR A 1 193 ? -8.469 11.374 -6.911 1.00 89.00 193 TYR A N 1
ATOM 1557 C CA . TYR A 1 193 ? -7.846 12.630 -7.331 1.00 89.00 193 TYR A CA 1
ATOM 1558 C C . TYR A 1 193 ? -8.405 13.121 -8.677 1.00 89.00 193 TYR A C 1
ATOM 1560 O O . TYR A 1 193 ? -8.823 14.278 -8.788 1.00 89.00 193 TYR A O 1
ATOM 1568 N N . TYR A 1 194 ? -8.449 12.251 -9.693 1.00 86.06 194 TYR A N 1
ATOM 1569 C CA . TYR A 1 194 ? -8.967 12.600 -11.017 1.00 86.06 194 TYR A CA 1
ATOM 1570 C C . TYR A 1 194 ? -10.489 12.736 -11.033 1.00 86.06 194 TYR A C 1
ATOM 1572 O O . TYR A 1 194 ? -10.987 13.640 -11.701 1.00 86.06 194 TYR A O 1
ATOM 1580 N N . ALA A 1 195 ? -11.222 11.933 -10.258 1.00 84.50 195 ALA A N 1
ATOM 1581 C CA . ALA A 1 195 ? -12.668 12.066 -10.097 1.00 84.50 195 ALA A CA 1
ATOM 1582 C C . ALA A 1 195 ? -13.027 13.480 -9.621 1.00 84.50 195 ALA A C 1
ATOM 1584 O O . ALA A 1 195 ? -13.862 14.138 -10.234 1.00 84.50 195 ALA A O 1
ATOM 1585 N N . LYS A 1 196 ? -12.299 14.008 -8.626 1.00 83.12 196 LYS A N 1
ATOM 1586 C CA . LYS A 1 196 ? -12.452 15.395 -8.162 1.00 83.12 196 LYS A CA 1
ATOM 1587 C C . LYS A 1 196 ? -12.050 16.446 -9.208 1.00 83.12 196 LYS A C 1
ATOM 1589 O O . LYS A 1 196 ? -12.559 17.561 -9.196 1.00 83.12 196 LYS A O 1
ATOM 1594 N N . LYS A 1 197 ? -11.092 16.139 -10.086 1.00 81.44 197 LYS A N 1
ATOM 1595 C CA . LYS A 1 197 ? -10.646 17.063 -11.144 1.00 81.44 197 LYS A CA 1
ATOM 1596 C C . LYS A 1 197 ? -11.660 17.148 -12.291 1.00 81.44 197 LYS A C 1
ATOM 1598 O O . LYS A 1 197 ? -11.867 18.232 -12.828 1.00 81.44 197 LYS A O 1
ATOM 1603 N N . VAL A 1 198 ? -12.257 16.017 -12.669 1.00 79.12 198 VAL A N 1
ATOM 1604 C CA . VAL A 1 198 ? -13.231 15.903 -13.768 1.00 79.12 198 VAL A CA 1
ATOM 1605 C C . VAL A 1 198 ? -14.608 16.389 -13.328 1.00 79.12 198 VAL A C 1
ATOM 1607 O O . VAL A 1 198 ? -15.233 17.184 -14.027 1.00 79.12 198 VAL A O 1
ATOM 1610 N N . HIS A 1 199 ? -15.068 15.966 -12.152 1.00 68.31 199 HIS A N 1
ATOM 1611 C CA . HIS A 1 199 ? -16.305 16.456 -11.565 1.00 68.31 199 HIS A CA 1
ATOM 1612 C C . HIS A 1 199 ? -15.986 17.734 -10.784 1.00 68.31 199 HIS A C 1
ATOM 1614 O O . HIS A 1 199 ? -15.566 17.685 -9.636 1.00 68.31 199 HIS A O 1
ATOM 1620 N N . THR A 1 200 ? -16.160 18.898 -11.422 1.00 58.31 200 THR A N 1
ATOM 1621 C CA . THR A 1 200 ? -15.900 20.238 -10.843 1.00 58.31 200 THR A CA 1
ATOM 1622 C C . THR A 1 200 ? -16.813 20.583 -9.649 1.00 58.31 200 THR A C 1
ATOM 1624 O O . THR A 1 200 ? -16.729 21.676 -9.089 1.00 58.31 200 THR A O 1
ATOM 1627 N N . SER A 1 201 ? -17.687 19.663 -9.240 1.00 59.22 201 SER A N 1
ATOM 1628 C CA . SER A 1 201 ? -18.459 19.742 -8.006 1.00 59.22 201 SER A CA 1
ATOM 1629 C C . SER A 1 201 ? -17.512 19.826 -6.802 1.00 59.22 201 SER A C 1
ATOM 1631 O O . SER A 1 201 ? -16.553 19.065 -6.685 1.00 59.22 201 SER A O 1
ATOM 1633 N N . GLN A 1 202 ? -17.764 20.765 -5.887 1.00 57.84 202 GLN A N 1
ATOM 1634 C CA . GLN A 1 202 ? -16.995 20.872 -4.638 1.00 57.84 202 GLN A CA 1
ATOM 1635 C C . GLN A 1 202 ? -17.179 19.648 -3.727 1.00 57.84 202 GLN A C 1
ATOM 1637 O O . GLN A 1 202 ? -16.303 19.384 -2.898 1.00 57.84 202 GLN A O 1
ATOM 1642 N N . ASP A 1 203 ? -18.261 18.893 -3.925 1.00 63.25 203 ASP A N 1
ATOM 1643 C CA . ASP A 1 203 ? -18.606 17.721 -3.135 1.00 63.25 203 ASP A CA 1
ATOM 1644 C C . ASP A 1 203 ? -18.152 16.418 -3.791 1.00 63.25 203 ASP A C 1
ATOM 1646 O O . ASP A 1 203 ? -18.335 16.173 -4.982 1.00 63.25 203 ASP A O 1
ATOM 1650 N N . ILE A 1 204 ? -17.550 15.570 -2.962 1.00 68.75 204 ILE A N 1
ATOM 1651 C CA . ILE A 1 204 ? -17.152 14.213 -3.316 1.00 68.75 204 ILE A CA 1
ATOM 1652 C C . ILE A 1 204 ? -18.334 13.314 -2.975 1.00 68.75 204 ILE A C 1
ATOM 1654 O O . ILE A 1 204 ? -18.587 13.058 -1.800 1.00 68.75 204 ILE A O 1
ATOM 1658 N N . GLU A 1 205 ? -19.056 12.854 -3.995 1.00 71.00 205 GLU A N 1
ATOM 1659 C CA . GLU A 1 205 ? -20.293 12.078 -3.816 1.00 71.00 205 GLU A CA 1
ATOM 1660 C C . GLU A 1 205 ? -20.047 10.719 -3.139 1.00 71.00 205 GLU A C 1
ATOM 1662 O O . GLU A 1 205 ? -20.889 10.237 -2.382 1.00 71.00 205 GLU A O 1
ATOM 1667 N N . ASN A 1 206 ? -18.872 10.119 -3.356 1.00 82.06 206 ASN A N 1
ATOM 1668 C CA . ASN A 1 206 ? -18.539 8.782 -2.867 1.00 82.06 206 ASN A CA 1
ATOM 1669 C C . ASN A 1 206 ? -17.167 8.767 -2.171 1.00 82.06 206 ASN A C 1
ATOM 1671 O O . ASN A 1 206 ? -16.161 8.450 -2.809 1.00 82.06 206 ASN A O 1
ATOM 1675 N N . PRO A 1 207 ? -17.077 9.122 -0.876 1.00 90.00 207 PRO A N 1
ATOM 1676 C CA . PRO A 1 207 ? -15.832 8.983 -0.131 1.00 90.00 207 PRO A CA 1
ATOM 1677 C C . PRO A 1 207 ? -15.445 7.506 0.026 1.00 90.00 207 PRO A C 1
ATOM 1679 O O . PRO A 1 207 ? -16.292 6.646 0.261 1.00 90.00 207 PRO A O 1
ATOM 1682 N N . LEU A 1 208 ? -14.147 7.223 -0.061 1.00 93.56 208 LEU A N 1
ATOM 1683 C CA . LEU A 1 208 ? -13.583 5.880 0.020 1.00 93.56 208 LEU A CA 1
ATOM 1684 C C . LEU A 1 208 ? -12.846 5.684 1.348 1.00 93.56 208 LEU A C 1
ATOM 1686 O O . LEU A 1 208 ? -11.975 6.481 1.697 1.00 93.56 208 LEU A O 1
ATOM 1690 N N . LEU A 1 209 ? -13.143 4.594 2.057 1.00 95.81 209 LEU A N 1
ATOM 1691 C CA . LEU A 1 209 ? -12.350 4.121 3.191 1.00 95.81 209 LEU A CA 1
ATOM 1692 C C . LEU A 1 209 ? -11.565 2.876 2.773 1.00 95.81 209 LEU A C 1
ATOM 1694 O O . LEU A 1 209 ? -12.163 1.854 2.452 1.00 95.81 209 LEU A O 1
ATOM 1698 N N . ILE A 1 210 ? -10.236 2.951 2.818 1.00 96.81 210 ILE A N 1
ATOM 1699 C CA . ILE A 1 210 ? -9.363 1.797 2.585 1.00 96.81 210 ILE A CA 1
ATOM 1700 C C . ILE A 1 210 ? -8.944 1.230 3.942 1.00 96.81 210 ILE A C 1
ATOM 1702 O O . ILE A 1 210 ? -8.346 1.939 4.756 1.00 96.81 210 ILE A O 1
ATOM 1706 N N . VAL A 1 211 ? -9.270 -0.039 4.186 1.00 97.00 211 VAL A N 1
ATOM 1707 C CA . VAL A 1 211 ? -8.936 -0.753 5.425 1.00 97.00 211 VAL A CA 1
ATOM 1708 C C . VAL A 1 211 ? -7.717 -1.639 5.182 1.00 97.00 211 VAL A C 1
ATOM 1710 O O . VAL A 1 211 ? -7.728 -2.495 4.304 1.00 97.00 211 VAL A O 1
ATOM 1713 N N . TYR A 1 212 ? -6.667 -1.412 5.964 1.00 95.56 212 TYR A N 1
ATOM 1714 C CA . TYR A 1 212 ? -5.397 -2.126 5.908 1.00 95.56 212 TYR A CA 1
ATOM 1715 C C . TYR A 1 212 ? -5.335 -3.117 7.070 1.00 95.56 212 TYR A C 1
ATOM 1717 O O . TYR A 1 212 ? -5.012 -2.730 8.195 1.00 95.56 212 TYR A O 1
ATOM 1725 N N . GLU A 1 213 ? -5.689 -4.375 6.808 1.00 92.56 213 GLU A N 1
ATOM 1726 C CA . GLU A 1 213 ? -5.620 -5.464 7.787 1.00 92.56 213 GLU A CA 1
ATOM 1727 C C . GLU A 1 213 ? -4.186 -5.980 7.952 1.00 92.56 213 GLU A C 1
ATOM 1729 O O . GLU A 1 213 ? -3.399 -5.943 7.004 1.00 92.56 213 GLU A O 1
ATOM 1734 N N . GLU A 1 214 ? -3.828 -6.426 9.160 1.00 90.44 214 GLU A N 1
ATOM 1735 C CA . GLU A 1 214 ? -2.492 -6.929 9.501 1.00 90.44 214 GLU A CA 1
ATOM 1736 C C . GLU A 1 214 ? -1.362 -5.986 9.048 1.00 90.44 214 GLU A C 1
ATOM 1738 O O . GLU A 1 214 ? -0.297 -6.399 8.588 1.00 90.44 214 GLU A O 1
ATOM 1743 N N . ALA A 1 215 ? -1.588 -4.677 9.194 1.00 92.06 215 ALA A N 1
ATOM 1744 C CA . ALA A 1 215 ? -0.759 -3.646 8.576 1.00 92.06 215 ALA A CA 1
ATOM 1745 C C . ALA A 1 215 ? 0.718 -3.656 9.011 1.00 92.06 215 ALA A C 1
ATOM 1747 O O . ALA A 1 215 ? 1.571 -3.118 8.305 1.00 92.06 215 ALA A O 1
ATOM 1748 N N . HIS A 1 216 ? 1.058 -4.285 10.140 1.00 89.75 216 HIS A N 1
ATOM 1749 C CA . HIS A 1 216 ? 2.453 -4.447 10.573 1.00 89.75 216 HIS A CA 1
ATOM 1750 C C . HIS A 1 216 ? 3.273 -5.300 9.600 1.00 89.75 216 HIS A C 1
ATOM 1752 O O . HIS A 1 216 ? 4.487 -5.127 9.519 1.00 89.75 216 HIS A O 1
ATOM 1758 N N . ASN A 1 217 ? 2.617 -6.139 8.795 1.00 87.69 217 ASN A N 1
ATOM 1759 C CA . ASN A 1 217 ? 3.270 -6.932 7.766 1.00 87.69 217 ASN A CA 1
ATOM 1760 C C . ASN A 1 217 ? 3.856 -6.063 6.642 1.00 87.69 217 ASN A C 1
ATOM 1762 O O . ASN A 1 217 ? 4.930 -6.352 6.136 1.00 87.69 217 ASN A O 1
ATOM 1766 N N . TYR A 1 218 ? 3.219 -4.963 6.251 1.00 88.06 218 TYR A N 1
ATOM 1767 C CA . TYR A 1 218 ? 3.671 -4.180 5.090 1.00 88.06 218 TYR A CA 1
ATOM 1768 C C . TYR A 1 218 ? 3.921 -2.699 5.386 1.00 88.06 218 TYR A C 1
ATOM 1770 O O . TYR A 1 218 ? 4.412 -1.985 4.518 1.00 88.06 218 TYR A O 1
ATOM 1778 N N . ILE A 1 219 ? 3.676 -2.230 6.612 1.00 88.44 219 ILE A N 1
ATOM 1779 C CA . ILE A 1 219 ? 3.940 -0.848 7.038 1.00 88.44 219 ILE A CA 1
ATOM 1780 C C . ILE A 1 219 ? 4.884 -0.799 8.251 1.00 88.44 219 ILE A C 1
ATOM 1782 O O . ILE A 1 219 ? 4.539 -0.211 9.283 1.00 88.44 219 ILE A O 1
ATOM 1786 N N . PRO A 1 220 ? 6.088 -1.389 8.179 1.00 86.94 220 PRO A N 1
ATOM 1787 C CA . PRO A 1 220 ? 6.951 -1.430 9.341 1.00 86.94 220 PRO A CA 1
ATOM 1788 C C . PRO A 1 220 ? 7.488 -0.045 9.711 1.00 86.94 220 PRO A C 1
ATOM 1790 O O . PRO A 1 220 ? 7.691 0.851 8.880 1.00 86.94 220 PRO A O 1
ATOM 1793 N N . LYS A 1 221 ? 7.796 0.099 10.998 1.00 83.69 221 LYS A N 1
ATOM 1794 C CA . LYS A 1 221 ? 8.490 1.253 11.565 1.00 83.69 221 LYS A CA 1
ATOM 1795 C C . LYS A 1 221 ? 9.845 1.492 10.894 1.00 83.69 221 LYS A C 1
ATOM 1797 O O . LYS A 1 221 ? 10.198 2.637 10.606 1.00 83.69 221 LYS A O 1
ATOM 1802 N N . TYR A 1 222 ? 10.590 0.419 10.628 1.00 81.56 222 TYR A N 1
ATOM 1803 C CA . TYR A 1 222 ? 11.918 0.479 10.024 1.00 81.56 222 TYR A CA 1
ATOM 1804 C C . TYR A 1 222 ? 11.854 0.699 8.511 1.00 81.56 222 TYR A C 1
ATOM 1806 O O . TYR A 1 222 ? 11.038 0.112 7.804 1.00 81.56 222 TYR A O 1
ATOM 1814 N N . ASN A 1 223 ? 12.761 1.534 8.008 1.00 76.00 223 ASN A N 1
ATOM 1815 C CA . ASN A 1 223 ? 12.860 1.840 6.586 1.00 76.00 223 ASN A CA 1
ATOM 1816 C C . ASN A 1 223 ? 13.670 0.761 5.858 1.00 76.00 223 ASN A C 1
ATOM 1818 O O . ASN A 1 223 ? 14.872 0.917 5.651 1.00 76.00 223 ASN A O 1
ATOM 1822 N N . ASP A 1 224 ? 13.002 -0.312 5.447 1.00 82.12 224 ASP A N 1
ATOM 1823 C CA . ASP A 1 224 ? 13.544 -1.256 4.468 1.00 82.12 224 ASP A CA 1
ATOM 1824 C C . ASP A 1 224 ? 13.129 -0.831 3.048 1.00 82.12 224 ASP A C 1
ATOM 1826 O O . ASP A 1 224 ? 12.020 -0.338 2.820 1.00 82.12 224 ASP A O 1
ATOM 1830 N N . VAL A 1 225 ? 14.023 -1.028 2.078 1.00 81.38 225 VAL A N 1
ATOM 1831 C CA . VAL A 1 225 ? 13.786 -0.730 0.660 1.00 81.38 225 VAL A CA 1
ATOM 1832 C C . VAL A 1 225 ? 12.557 -1.482 0.145 1.00 81.38 225 VAL A C 1
ATOM 1834 O O . VAL A 1 225 ? 11.802 -0.907 -0.638 1.00 81.38 225 VAL A O 1
ATOM 1837 N N . LYS A 1 226 ? 12.315 -2.715 0.617 1.00 80.81 226 LYS A N 1
ATOM 1838 C CA . LYS A 1 226 ? 11.171 -3.530 0.170 1.00 80.81 226 LYS A CA 1
ATOM 1839 C C . LYS A 1 226 ? 9.803 -2.918 0.499 1.00 80.81 226 LYS A C 1
ATOM 1841 O O . LYS A 1 226 ? 8.879 -3.076 -0.285 1.00 80.81 226 LYS A O 1
ATOM 1846 N N . TYR A 1 227 ? 9.679 -2.161 1.593 1.00 86.81 227 TYR A N 1
ATOM 1847 C CA . TYR A 1 227 ? 8.400 -1.557 2.006 1.00 86.81 227 TYR A CA 1
ATOM 1848 C C . TYR A 1 227 ? 8.269 -0.082 1.638 1.00 86.81 227 TYR A C 1
ATOM 1850 O O . TYR A 1 227 ? 7.263 0.549 1.961 1.00 86.81 227 TYR A O 1
ATOM 1858 N N . ARG A 1 228 ? 9.277 0.503 0.983 1.00 87.38 228 ARG A N 1
ATOM 1859 C CA . ARG A 1 228 ? 9.289 1.940 0.693 1.00 87.38 228 ARG A CA 1
ATOM 1860 C C . ARG A 1 228 ? 8.055 2.368 -0.101 1.00 87.38 228 ARG A C 1
ATOM 1862 O O . ARG A 1 228 ? 7.384 3.311 0.300 1.00 87.38 228 ARG A O 1
ATOM 1869 N N . ALA A 1 229 ? 7.724 1.637 -1.166 1.00 87.31 229 ALA A N 1
ATOM 1870 C CA . ALA A 1 229 ? 6.611 1.981 -2.049 1.00 87.31 229 ALA A CA 1
ATOM 1871 C C . ALA A 1 229 ? 5.252 1.949 -1.328 1.00 87.31 229 ALA A C 1
ATOM 1873 O O . ALA A 1 229 ? 4.475 2.901 -1.421 1.00 87.31 229 ALA A O 1
ATOM 1874 N N . VAL A 1 230 ? 4.975 0.887 -0.564 1.00 91.06 230 VAL A N 1
ATOM 1875 C CA . VAL A 1 230 ? 3.721 0.759 0.197 1.00 91.06 230 VAL A CA 1
ATOM 1876 C C . VAL A 1 230 ? 3.621 1.810 1.297 1.00 91.06 230 VAL A C 1
ATOM 1878 O O . VAL A 1 230 ? 2.586 2.461 1.423 1.00 91.06 230 VAL A O 1
ATOM 1881 N N . LYS A 1 231 ? 4.717 2.069 2.016 1.00 91.75 231 LYS A N 1
ATOM 1882 C CA . LYS A 1 231 ? 4.772 3.109 3.043 1.00 91.75 231 LYS A CA 1
ATOM 1883 C C . LYS A 1 231 ? 4.507 4.495 2.456 1.00 91.75 231 LYS A C 1
ATOM 1885 O O . LYS A 1 231 ? 3.657 5.206 2.977 1.00 91.75 231 LYS A O 1
ATOM 1890 N N . GLU A 1 232 ? 5.163 4.856 1.353 1.00 91.50 232 GLU A N 1
ATOM 1891 C CA . GLU A 1 232 ? 4.934 6.128 0.651 1.00 91.50 232 GLU A CA 1
ATOM 1892 C C . GLU A 1 232 ? 3.483 6.263 0.171 1.00 91.50 232 GLU A C 1
ATOM 1894 O O . GLU A 1 232 ? 2.870 7.318 0.335 1.00 91.50 232 GLU A O 1
ATOM 1899 N N . SER A 1 233 ? 2.910 5.182 -0.365 1.00 93.25 233 SER A N 1
ATOM 1900 C CA . SER A 1 233 ? 1.527 5.161 -0.861 1.00 93.25 233 SER A CA 1
ATOM 1901 C C . SER A 1 233 ? 0.521 5.428 0.261 1.00 93.25 233 SER A C 1
ATOM 1903 O O . SER A 1 233 ? -0.362 6.276 0.125 1.00 93.25 233 SER A O 1
ATOM 1905 N N . ILE A 1 234 ? 0.676 4.743 1.396 1.00 95.00 234 ILE A N 1
ATOM 1906 C CA . ILE A 1 234 ? -0.240 4.863 2.534 1.00 95.00 234 ILE A CA 1
ATOM 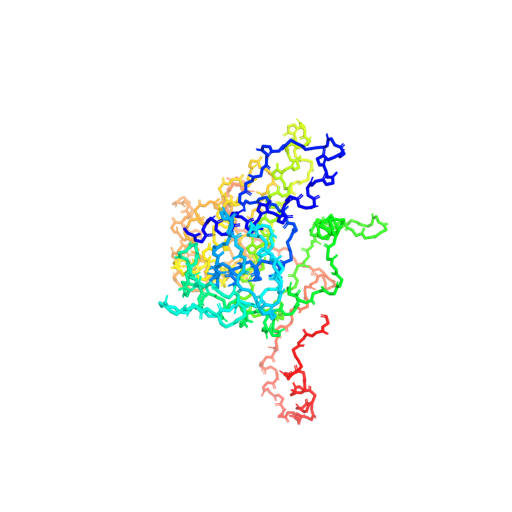1907 C C . ILE A 1 234 ? -0.005 6.177 3.288 1.00 95.00 234 ILE A C 1
ATOM 1909 O O . ILE A 1 234 ? -0.967 6.831 3.688 1.00 95.00 234 ILE A O 1
ATOM 1913 N N . GLU A 1 235 ? 1.244 6.635 3.424 1.00 94.19 235 GLU A N 1
ATOM 1914 C CA . GLU A 1 235 ? 1.549 7.959 3.978 1.00 94.19 235 GLU A CA 1
ATOM 1915 C C . GLU A 1 235 ? 0.933 9.087 3.154 1.00 94.19 235 GLU A C 1
ATOM 1917 O O . GLU A 1 235 ? 0.429 10.051 3.730 1.00 94.19 235 GLU A O 1
ATOM 1922 N N . ARG A 1 236 ? 0.949 8.978 1.820 1.00 94.56 236 ARG A N 1
ATOM 1923 C CA . ARG A 1 236 ? 0.295 9.946 0.935 1.00 94.56 236 ARG A CA 1
ATOM 1924 C C . ARG A 1 236 ? -1.211 9.980 1.175 1.00 94.56 236 ARG A C 1
ATOM 1926 O O . ARG A 1 236 ? -1.768 11.065 1.320 1.00 94.56 236 ARG A O 1
ATOM 1933 N N . ILE A 1 237 ? -1.860 8.820 1.297 1.00 95.56 237 ILE A N 1
ATOM 1934 C CA . ILE A 1 237 ? -3.287 8.748 1.651 1.00 95.56 237 ILE A CA 1
ATOM 1935 C C . ILE A 1 237 ? -3.534 9.382 3.024 1.00 95.56 237 ILE A C 1
ATOM 1937 O O . ILE A 1 237 ? -4.450 10.185 3.166 1.00 95.56 237 ILE A O 1
ATOM 1941 N N . ALA A 1 238 ? -2.702 9.088 4.020 1.00 93.50 238 ALA A N 1
ATOM 1942 C CA . ALA A 1 238 ? -2.865 9.630 5.364 1.00 93.50 238 ALA A CA 1
ATOM 1943 C C . ALA A 1 238 ? -2.690 11.163 5.418 1.00 93.50 238 ALA A C 1
ATOM 1945 O O . ALA A 1 238 ? -3.428 11.840 6.130 1.00 93.50 238 ALA A O 1
ATOM 1946 N N . LYS A 1 239 ? -1.751 11.722 4.640 1.00 93.25 239 LYS A N 1
ATOM 1947 C CA . LYS A 1 239 ? -1.453 13.167 4.594 1.00 93.25 239 LYS A CA 1
ATOM 1948 C C . LYS A 1 239 ? -2.429 13.954 3.714 1.00 93.25 239 LYS A C 1
ATOM 1950 O O . LYS A 1 239 ? -2.821 15.066 4.061 1.00 93.25 239 LYS A O 1
ATOM 1955 N N . GLU A 1 240 ? -2.805 13.405 2.560 1.00 93.50 240 GLU A N 1
ATOM 1956 C CA . GLU A 1 240 ? -3.516 14.141 1.504 1.00 93.50 240 GLU A CA 1
ATOM 1957 C C . GLU A 1 240 ? -4.917 13.601 1.203 1.00 93.50 240 GLU A C 1
ATOM 1959 O O . GLU A 1 240 ? -5.726 14.310 0.602 1.00 93.50 240 GLU A O 1
ATOM 1964 N N . GLY A 1 241 ? -5.239 12.375 1.621 1.00 92.62 241 GLY A N 1
ATOM 1965 C CA . GLY A 1 241 ? -6.470 11.672 1.250 1.00 92.62 241 GLY A CA 1
ATOM 1966 C C . GLY A 1 241 ? -7.738 12.449 1.585 1.00 92.62 241 GLY A C 1
ATOM 1967 O O . GLY A 1 241 ? -8.648 12.517 0.758 1.00 92.62 241 GLY A O 1
ATOM 1968 N N . ARG A 1 242 ? -7.758 13.164 2.720 1.00 90.19 242 ARG A N 1
ATOM 1969 C CA . ARG A 1 242 ? -8.882 14.029 3.126 1.00 90.19 242 ARG A CA 1
ATOM 1970 C C . ARG A 1 242 ? -9.267 15.048 2.048 1.00 90.19 242 ARG A C 1
ATOM 1972 O O . ARG A 1 242 ? -10.448 15.338 1.885 1.00 90.19 242 ARG A O 1
ATOM 1979 N N . LYS A 1 243 ? -8.300 15.581 1.290 1.00 89.75 243 LYS A N 1
ATOM 1980 C CA . LYS A 1 243 ? -8.562 16.539 0.201 1.00 89.75 243 LYS A CA 1
ATOM 1981 C C . LYS A 1 243 ? -9.347 15.899 -0.947 1.00 89.75 243 LYS A C 1
ATOM 1983 O O . LYS A 1 243 ? -10.073 16.611 -1.641 1.00 89.75 243 LYS A O 1
ATOM 1988 N N . TYR A 1 244 ? -9.202 14.593 -1.142 1.00 90.69 244 TYR A N 1
ATOM 1989 C CA . TYR A 1 244 ? -9.766 13.829 -2.255 1.00 90.69 244 TYR A CA 1
ATOM 1990 C C . TYR A 1 244 ? -10.799 12.791 -1.801 1.00 90.69 244 TYR A C 1
ATOM 1992 O O . TYR A 1 244 ? -11.188 11.941 -2.589 1.00 90.69 244 TYR A O 1
ATOM 2000 N N . GLY A 1 245 ? -11.278 12.868 -0.553 1.00 91.62 245 GLY A N 1
ATOM 2001 C CA . GLY A 1 245 ? -12.309 11.962 -0.044 1.00 91.62 245 GLY A CA 1
ATOM 2002 C C . GLY A 1 245 ? -11.825 10.525 0.136 1.00 91.62 245 GLY A C 1
ATOM 2003 O O . GLY A 1 245 ? -12.637 9.609 0.120 1.00 91.62 245 GLY A O 1
ATOM 2004 N N . VAL A 1 246 ? -10.518 10.323 0.312 1.00 95.25 246 VAL A N 1
ATOM 2005 C CA . VAL A 1 246 ? -9.916 9.020 0.614 1.00 95.25 246 VAL A CA 1
ATOM 2006 C C . VAL A 1 246 ? -9.478 9.003 2.073 1.00 95.25 246 VAL A C 1
ATOM 2008 O O . VAL A 1 246 ? -8.714 9.861 2.508 1.00 95.25 246 VAL A O 1
ATOM 2011 N N . SER A 1 247 ? -9.953 8.026 2.833 1.00 94.56 247 SER A N 1
ATOM 2012 C CA . SER A 1 247 ? -9.560 7.780 4.220 1.00 94.56 247 SER A CA 1
ATOM 2013 C C . SER A 1 247 ? -8.879 6.422 4.345 1.00 94.56 247 SER A C 1
ATOM 2015 O O . SER A 1 247 ? -9.129 5.515 3.552 1.00 94.56 247 SER A O 1
ATOM 2017 N N . ALA A 1 248 ? -8.027 6.278 5.355 1.00 95.88 248 ALA A N 1
ATOM 2018 C CA . ALA A 1 248 ? -7.359 5.025 5.678 1.00 95.88 248 ALA A CA 1
ATOM 2019 C C . ALA A 1 248 ? -7.735 4.571 7.092 1.00 95.88 248 ALA A C 1
ATOM 2021 O O . ALA A 1 248 ? -7.762 5.384 8.016 1.00 95.88 248 ALA A O 1
ATOM 2022 N N . MET A 1 249 ? -7.979 3.273 7.261 1.00 96.44 249 MET A N 1
ATOM 2023 C CA . MET A 1 249 ? -8.078 2.610 8.560 1.00 96.44 249 MET A CA 1
ATOM 2024 C C . MET A 1 249 ? -6.953 1.588 8.669 1.00 96.44 249 MET A C 1
ATOM 2026 O O . MET A 1 249 ? -6.855 0.686 7.844 1.00 96.44 249 MET A O 1
ATOM 2030 N N . ILE A 1 250 ? -6.105 1.738 9.682 1.00 95.62 250 ILE A N 1
ATOM 2031 C CA . ILE A 1 250 ? -4.982 0.835 9.937 1.00 95.62 250 ILE A CA 1
ATOM 2032 C C . ILE A 1 250 ? -5.392 -0.139 11.038 1.00 95.62 250 ILE A C 1
ATOM 2034 O O . ILE A 1 250 ? -5.673 0.287 12.158 1.00 95.62 250 ILE A O 1
ATOM 2038 N N . VAL A 1 251 ? -5.418 -1.433 10.727 1.00 95.38 251 VAL A N 1
ATOM 2039 C CA . VAL A 1 251 ? -5.763 -2.500 11.671 1.00 95.38 251 VAL A CA 1
ATOM 2040 C C . VAL A 1 251 ? -4.520 -3.352 11.908 1.00 95.38 251 VAL A C 1
ATOM 2042 O O . VAL A 1 251 ? -3.892 -3.844 10.971 1.00 95.38 251 VAL A O 1
ATOM 2045 N N . SER A 1 252 ? -4.107 -3.478 13.169 1.00 93.88 252 SER A N 1
ATOM 2046 C CA . SER A 1 252 ? -2.914 -4.240 13.537 1.00 93.88 252 SER A CA 1
ATOM 2047 C C . SER A 1 252 ? -2.953 -4.678 14.996 1.00 93.88 252 SER A C 1
ATOM 2049 O O . SER A 1 252 ? -3.310 -3.896 15.877 1.00 93.88 252 SER A O 1
ATOM 2051 N N . GLN A 1 253 ? -2.485 -5.899 15.249 1.00 91.69 253 GLN A N 1
ATOM 2052 C CA . GLN A 1 253 ? -2.236 -6.429 16.592 1.00 91.69 253 GLN A CA 1
ATOM 2053 C C . GLN A 1 253 ? -0.938 -5.907 17.239 1.00 91.69 253 GLN A C 1
ATOM 2055 O O . GLN A 1 253 ? -0.768 -6.026 18.450 1.00 91.69 253 GLN A O 1
ATOM 2060 N N . ARG A 1 254 ? -0.024 -5.319 16.450 1.00 90.50 254 ARG A N 1
ATOM 2061 C CA . ARG A 1 254 ? 1.283 -4.800 16.899 1.00 90.50 254 ARG A CA 1
ATOM 2062 C C . ARG A 1 254 ? 1.443 -3.321 16.540 1.00 90.50 254 ARG A C 1
ATOM 2064 O O . ARG A 1 254 ? 2.151 -2.991 15.585 1.00 90.50 254 ARG A O 1
ATOM 2071 N N . PRO A 1 255 ? 0.761 -2.397 17.240 1.00 88.88 255 PRO A N 1
ATOM 2072 C CA . PRO A 1 255 ? 0.828 -0.971 16.920 1.00 88.88 255 PRO A CA 1
ATOM 2073 C C . PRO A 1 255 ? 2.251 -0.397 17.008 1.00 88.88 255 PRO A C 1
ATOM 2075 O O . PRO A 1 255 ? 2.582 0.497 16.234 1.00 88.88 255 PRO A O 1
ATOM 2078 N N . SER A 1 256 ? 3.115 -0.924 17.886 1.00 90.25 256 SER A N 1
ATOM 2079 C CA . SER A 1 256 ? 4.507 -0.460 18.014 1.00 90.25 256 SER A CA 1
ATOM 2080 C C . SER A 1 256 ? 5.400 -0.783 16.807 1.00 90.25 256 SER A C 1
ATOM 2082 O O . SER A 1 256 ? 6.452 -0.157 16.641 1.00 90.25 256 SER A O 1
ATOM 2084 N N . GLU A 1 257 ? 4.979 -1.719 15.951 1.00 90.62 257 GLU A N 1
ATOM 2085 C CA . GLU A 1 257 ? 5.686 -2.100 14.725 1.00 90.62 257 GLU A CA 1
ATOM 2086 C C . GLU A 1 257 ? 5.277 -1.253 13.509 1.00 90.62 257 GLU A C 1
ATOM 2088 O O . GLU A 1 257 ? 5.926 -1.344 12.469 1.00 90.62 257 GLU A O 1
ATOM 2093 N N . ILE A 1 258 ? 4.256 -0.396 13.623 1.00 91.56 258 ILE A N 1
ATOM 2094 C CA . ILE A 1 258 ? 3.751 0.440 12.523 1.00 91.56 258 ILE A CA 1
ATOM 2095 C C . ILE A 1 258 ? 4.609 1.703 12.332 1.00 91.56 258 ILE A C 1
ATOM 2097 O O . ILE A 1 258 ? 5.200 2.237 13.274 1.00 91.56 258 ILE A O 1
ATOM 2101 N N . SER A 1 259 ? 4.664 2.219 11.098 1.00 89.94 259 SER A N 1
ATOM 2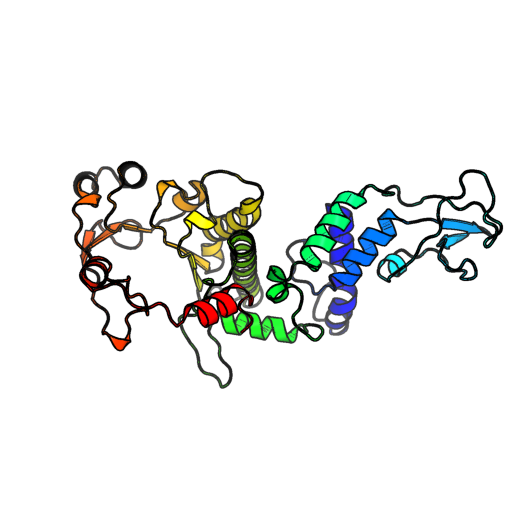102 C CA . SER A 1 259 ? 5.244 3.536 10.787 1.00 89.94 259 SER A CA 1
ATOM 2103 C C . SER A 1 259 ? 4.702 4.641 11.704 1.00 89.94 259 SER A C 1
ATOM 2105 O O . SER A 1 259 ? 3.517 4.975 11.652 1.00 89.94 259 SER A O 1
ATOM 2107 N N . GLU A 1 260 ? 5.595 5.289 12.461 1.00 88.31 260 GLU A N 1
ATOM 2108 C CA . GLU A 1 260 ? 5.260 6.449 13.301 1.00 88.31 260 GLU A CA 1
ATOM 2109 C C . GLU A 1 260 ? 4.636 7.589 12.488 1.00 88.31 260 GLU A C 1
ATOM 2111 O O . GLU A 1 260 ? 3.762 8.297 12.981 1.00 88.31 260 GLU A O 1
ATOM 2116 N N . THR A 1 261 ? 5.036 7.753 11.223 1.00 89.25 261 THR A N 1
ATOM 2117 C CA . THR A 1 261 ? 4.482 8.792 10.352 1.0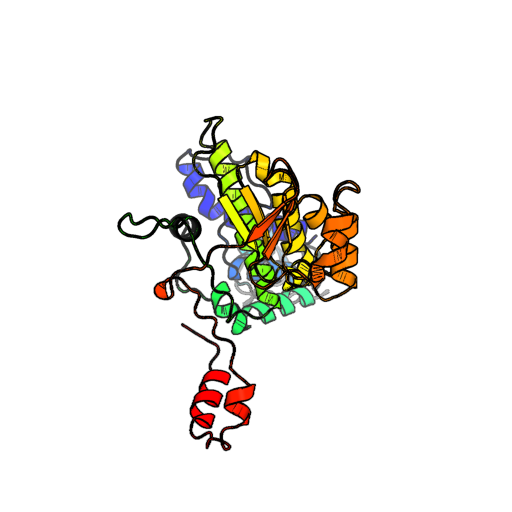0 89.25 261 THR A CA 1
ATOM 2118 C C . THR A 1 261 ? 3.011 8.533 10.060 1.00 89.25 261 THR A C 1
ATOM 2120 O O . THR A 1 261 ? 2.207 9.439 10.241 1.00 89.25 261 THR A O 1
ATOM 2123 N N . ILE A 1 262 ? 2.632 7.311 9.679 1.00 90.31 262 ILE A N 1
ATOM 2124 C CA . ILE A 1 262 ? 1.222 6.959 9.434 1.00 90.31 262 ILE A CA 1
ATOM 2125 C C . ILE A 1 262 ? 0.433 7.038 10.736 1.00 90.31 262 ILE A C 1
ATOM 2127 O O . ILE A 1 262 ? -0.648 7.626 10.771 1.00 90.31 262 ILE A O 1
ATOM 2131 N N . PHE A 1 263 ? 1.014 6.521 11.818 1.00 87.50 263 PHE A N 1
ATOM 2132 C CA . PHE A 1 263 ? 0.393 6.558 13.131 1.00 87.50 263 PHE A CA 1
ATOM 2133 C C . PHE A 1 263 ? 0.099 8.002 13.584 1.00 87.50 263 PHE A C 1
ATOM 2135 O O . PHE A 1 263 ? -0.988 8.282 14.078 1.00 87.50 263 PHE A O 1
ATOM 2142 N N . SER A 1 264 ? 1.008 8.952 13.325 1.00 88.31 264 SER A N 1
ATOM 2143 C CA . SER A 1 264 ? 0.832 10.376 13.667 1.00 88.31 264 SER A CA 1
ATOM 2144 C C . SER A 1 264 ? -0.288 11.087 12.898 1.00 88.31 264 SER A C 1
ATOM 2146 O O . SER A 1 264 ? -0.762 12.131 13.337 1.00 88.31 264 SER A O 1
ATOM 2148 N N . GLN A 1 265 ? -0.695 10.551 11.743 1.00 91.44 265 GLN A N 1
ATOM 2149 C CA . GLN A 1 265 ? -1.787 11.101 10.936 1.00 91.44 265 GLN A CA 1
ATOM 2150 C C . GLN A 1 265 ? -3.154 10.512 11.322 1.00 91.44 265 GLN A C 1
ATOM 2152 O O . GLN A 1 265 ? -4.186 11.008 10.868 1.00 91.44 265 GLN A O 1
ATOM 2157 N N . CYS A 1 266 ? -3.187 9.463 12.152 1.00 90.12 266 CYS A N 1
ATOM 2158 C CA . CYS A 1 266 ? -4.435 8.884 12.635 1.00 90.12 266 CYS A CA 1
ATOM 2159 C C . CYS A 1 266 ? -5.085 9.831 13.653 1.00 90.12 266 CYS A C 1
ATOM 2161 O O . CYS A 1 266 ? -4.484 10.193 14.661 1.00 90.12 266 CYS A O 1
ATOM 2163 N N . ASN A 1 267 ? -6.328 10.235 13.391 1.00 90.12 267 ASN A N 1
ATOM 2164 C CA . ASN A 1 267 ? -7.070 11.172 14.240 1.00 90.12 267 ASN A CA 1
ATOM 2165 C C . ASN A 1 267 ? -8.073 10.491 15.178 1.00 90.12 267 ASN A C 1
ATOM 2167 O O . ASN A 1 267 ? -8.628 11.156 16.049 1.00 90.12 267 ASN A O 1
ATOM 2171 N N . SER A 1 268 ? -8.339 9.202 14.969 1.00 91.94 268 SER A N 1
ATOM 2172 C CA . SER A 1 268 ? -9.332 8.405 15.680 1.00 91.94 268 SER A CA 1
ATOM 2173 C C . SER A 1 268 ? -8.747 7.026 15.938 1.00 91.94 268 SER A C 1
ATOM 2175 O O . SER A 1 268 ? -8.108 6.456 15.054 1.00 91.94 268 SER A O 1
ATOM 2177 N N . PHE A 1 269 ? -8.969 6.492 17.135 1.00 91.56 269 PHE A N 1
ATOM 2178 C CA . PHE A 1 269 ? -8.403 5.214 17.552 1.00 91.56 269 PHE A CA 1
ATOM 2179 C C . PHE A 1 269 ? -9.482 4.331 18.163 1.00 91.56 269 PHE A C 1
ATOM 2181 O O . PHE A 1 269 ? -10.297 4.793 18.959 1.00 91.56 269 PHE A O 1
ATOM 2188 N N . VAL A 1 270 ? -9.440 3.052 17.797 1.00 93.69 270 VAL A N 1
ATOM 2189 C CA . VAL A 1 270 ? -10.222 1.975 18.403 1.00 93.69 270 VAL A CA 1
ATOM 2190 C C . VAL A 1 270 ? -9.215 1.020 19.025 1.00 93.69 270 VAL A C 1
ATOM 2192 O O . VAL A 1 270 ? -8.582 0.235 18.324 1.00 93.69 270 VAL A O 1
ATOM 2195 N N . VAL A 1 271 ? -9.002 1.140 20.332 1.00 92.50 271 VAL A N 1
ATOM 2196 C CA . VAL A 1 271 ? -7.995 0.355 21.051 1.00 92.50 271 VAL A CA 1
ATOM 2197 C C . VAL A 1 271 ? -8.694 -0.783 21.777 1.00 92.50 271 VAL A C 1
ATOM 2199 O O . VAL A 1 271 ? -9.397 -0.564 22.760 1.00 92.50 271 VAL A O 1
ATOM 2202 N N . MET A 1 272 ? -8.508 -2.001 21.280 1.00 93.19 272 MET A N 1
ATOM 2203 C CA . MET A 1 272 ? -8.966 -3.219 21.949 1.00 93.19 272 MET A CA 1
ATOM 2204 C C . MET A 1 272 ? -7.915 -3.710 22.952 1.00 93.19 272 MET A C 1
ATOM 2206 O O . MET A 1 272 ? -6.877 -3.075 23.149 1.00 93.19 272 MET A O 1
ATOM 2210 N N . ARG A 1 273 ? -8.184 -4.845 23.600 1.00 92.31 273 ARG A N 1
ATOM 2211 C CA . ARG A 1 273 ? -7.280 -5.449 24.580 1.00 92.31 273 ARG A CA 1
ATOM 2212 C C . ARG A 1 273 ? -5.853 -5.601 24.033 1.00 92.31 273 ARG A C 1
ATOM 2214 O O . ARG A 1 273 ? -5.629 -6.320 23.064 1.00 92.31 273 ARG A O 1
ATOM 2221 N N . LEU A 1 274 ? -4.886 -4.989 24.719 1.00 90.19 274 LEU A N 1
ATOM 2222 C CA . LEU A 1 274 ? -3.454 -5.105 24.422 1.00 90.19 274 LEU A CA 1
ATOM 2223 C C . LEU A 1 274 ? -2.718 -5.690 25.627 1.00 90.19 274 LEU A C 1
ATOM 2225 O O . LEU A 1 274 ? -2.705 -5.106 26.708 1.00 90.19 274 LEU A O 1
ATOM 2229 N N . THR A 1 275 ? -2.072 -6.841 25.443 1.00 88.56 275 THR A N 1
ATOM 2230 C CA . THR A 1 275 ? -1.332 -7.533 26.513 1.00 88.56 275 THR A CA 1
ATOM 2231 C C . THR A 1 275 ? 0.154 -7.188 26.520 1.00 88.56 275 THR A C 1
ATOM 2233 O O . THR A 1 275 ? 0.764 -7.148 27.585 1.00 88.56 275 THR A O 1
ATOM 2236 N N . ASN A 1 276 ? 0.737 -6.869 25.362 1.00 90.12 276 ASN A N 1
ATOM 2237 C CA . ASN A 1 276 ? 2.152 -6.534 25.233 1.00 90.12 276 ASN A CA 1
ATOM 2238 C C . ASN A 1 276 ? 2.464 -5.153 25.861 1.00 90.12 276 ASN A C 1
ATOM 2240 O O . ASN A 1 276 ? 1.893 -4.150 25.421 1.00 90.12 276 ASN A O 1
ATOM 2244 N N . PRO A 1 277 ? 3.378 -5.056 26.850 1.00 89.62 277 PRO A N 1
ATOM 2245 C CA . PRO A 1 277 ? 3.739 -3.781 27.476 1.00 89.62 277 PRO A CA 1
ATOM 2246 C C . PRO A 1 277 ? 4.312 -2.743 26.504 1.00 89.62 277 PRO A C 1
ATOM 2248 O O . PRO A 1 277 ? 4.086 -1.549 26.683 1.00 89.62 277 PRO A O 1
ATOM 2251 N N . THR A 1 278 ? 5.040 -3.172 25.470 1.00 90.88 278 THR A N 1
ATOM 2252 C CA . THR A 1 278 ? 5.607 -2.283 24.444 1.00 90.88 278 THR A CA 1
ATOM 2253 C C . THR A 1 278 ? 4.500 -1.603 23.646 1.00 90.88 278 THR A C 1
ATOM 2255 O O . THR A 1 278 ? 4.536 -0.386 23.474 1.00 90.88 278 THR A O 1
ATOM 2258 N N . ASP A 1 279 ? 3.484 -2.361 23.228 1.00 90.56 279 ASP A N 1
ATOM 2259 C CA . ASP A 1 279 ? 2.329 -1.833 22.497 1.00 90.56 279 ASP A CA 1
ATOM 2260 C C . ASP A 1 279 ? 1.454 -0.945 23.385 1.00 90.56 279 ASP A C 1
ATOM 2262 O O . ASP A 1 279 ? 1.057 0.144 22.972 1.00 90.56 279 ASP A O 1
ATOM 2266 N N . GLN A 1 280 ? 1.227 -1.349 24.640 1.00 88.75 280 GLN A N 1
ATOM 2267 C CA . GLN A 1 280 ? 0.515 -0.522 25.619 1.00 88.75 280 GLN A CA 1
ATOM 2268 C C . GLN A 1 280 ? 1.217 0.822 25.832 1.00 88.75 280 GLN A C 1
ATOM 2270 O O . GLN A 1 280 ? 0.582 1.872 25.773 1.00 88.75 280 GLN A O 1
ATOM 2275 N N . ASN A 1 281 ? 2.532 0.806 26.058 1.00 87.62 281 ASN A N 1
ATOM 2276 C CA . ASN A 1 281 ? 3.320 2.021 26.249 1.00 87.62 281 ASN A CA 1
ATOM 2277 C C . ASN A 1 281 ? 3.369 2.878 24.986 1.00 87.62 281 ASN A C 1
ATOM 2279 O O . ASN A 1 281 ? 3.439 4.101 25.090 1.00 87.62 281 ASN A O 1
ATOM 2283 N N . TYR A 1 282 ? 3.349 2.257 23.806 1.00 87.56 282 TYR A N 1
ATOM 2284 C CA . TYR A 1 282 ? 3.260 2.984 22.550 1.00 87.56 282 TYR A CA 1
ATOM 2285 C C . TYR A 1 282 ? 1.939 3.752 22.482 1.00 87.56 282 TYR A C 1
ATOM 2287 O O . TYR A 1 282 ? 1.978 4.973 22.400 1.00 87.56 282 TYR A O 1
ATOM 2295 N N . ILE A 1 283 ? 0.798 3.074 22.657 1.00 86.62 283 ILE A N 1
ATOM 2296 C CA . ILE A 1 283 ? -0.533 3.700 22.657 1.00 86.62 283 ILE A CA 1
ATOM 2297 C C . ILE A 1 283 ? -0.669 4.778 23.741 1.00 86.62 283 ILE A C 1
ATOM 2299 O O . ILE A 1 283 ? -1.150 5.868 23.449 1.00 86.62 283 ILE A O 1
ATOM 2303 N N . LYS A 1 284 ? -0.193 4.533 24.969 1.00 83.81 284 LYS A N 1
ATOM 2304 C CA . LYS A 1 284 ? -0.264 5.497 26.085 1.00 83.81 284 LYS A CA 1
ATOM 2305 C C . LYS A 1 284 ? 0.352 6.859 25.759 1.00 83.81 284 LYS A C 1
ATOM 2307 O O . LYS A 1 284 ? -0.167 7.869 26.209 1.00 83.81 284 LYS A O 1
ATOM 2312 N N . LYS A 1 285 ? 1.412 6.909 24.944 1.00 80.75 285 LYS A N 1
ATOM 2313 C CA . LYS A 1 285 ? 2.060 8.174 24.536 1.00 80.75 285 LYS A CA 1
ATOM 2314 C C . LYS A 1 285 ? 1.177 9.072 23.666 1.00 80.75 285 LYS A C 1
ATOM 2316 O O . LYS A 1 285 ? 1.522 10.227 23.448 1.00 80.75 285 LYS A O 1
ATOM 2321 N N . LEU A 1 286 ? 0.096 8.529 23.118 1.00 71.94 286 LEU A N 1
ATOM 2322 C CA . LEU A 1 286 ? -0.780 9.197 22.153 1.00 71.94 286 LEU A CA 1
ATOM 2323 C C . LEU A 1 286 ? -2.127 9.572 22.773 1.00 71.94 286 LEU A C 1
ATOM 2325 O O . LEU A 1 286 ? -2.908 10.313 22.181 1.00 71.94 286 LEU A O 1
ATOM 2329 N N . ILE A 1 287 ? -2.398 9.043 23.963 1.00 76.12 287 ILE A N 1
ATOM 2330 C CA . ILE A 1 287 ? -3.606 9.296 24.724 1.00 76.12 287 ILE A CA 1
ATOM 2331 C C . ILE A 1 287 ? -3.398 10.602 25.503 1.00 76.12 287 ILE A C 1
ATOM 2333 O O . ILE A 1 287 ? -2.390 10.723 26.197 1.00 76.12 287 ILE A O 1
ATOM 2337 N N . PRO A 1 288 ? -4.315 11.585 25.411 1.00 71.94 288 PRO A N 1
ATOM 2338 C CA . PRO A 1 288 ? -4.230 12.796 26.220 1.00 71.94 288 PRO A CA 1
ATOM 2339 C C . PRO A 1 288 ? -4.136 12.465 27.713 1.00 71.94 288 PRO A C 1
ATOM 2341 O O . PRO A 1 288 ? -4.843 11.580 28.195 1.00 71.94 288 PRO A O 1
ATOM 2344 N N . ASP A 1 289 ? -3.339 13.221 28.469 1.00 70.56 289 ASP A N 1
ATOM 2345 C CA . ASP A 1 289 ? -3.127 12.973 29.905 1.00 70.56 289 ASP A CA 1
ATOM 2346 C C . ASP A 1 289 ? -4.438 12.913 30.712 1.00 70.56 289 ASP A C 1
ATOM 2348 O O . ASP A 1 289 ? -4.526 12.206 31.717 1.00 70.56 289 ASP A O 1
ATOM 2352 N N . SER A 1 290 ? -5.492 13.592 30.243 1.00 67.56 290 SER A N 1
ATOM 235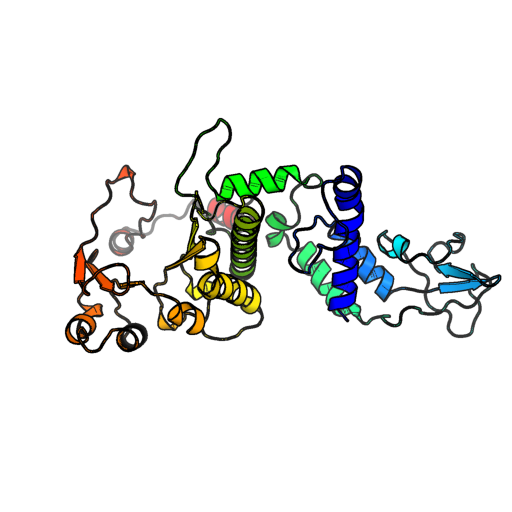3 C CA . SER A 1 290 ? -6.827 13.605 30.855 1.00 67.56 290 SER A CA 1
ATOM 2354 C C . SER A 1 290 ? -7.524 12.239 30.904 1.00 67.56 290 SER A C 1
ATOM 2356 O O . SER A 1 290 ? -8.471 12.075 31.670 1.00 67.56 290 SER A O 1
ATOM 2358 N N . VAL A 1 291 ? -7.073 11.264 30.112 1.00 70.69 291 VAL A N 1
ATOM 2359 C CA . VAL A 1 291 ? -7.639 9.902 30.023 1.00 70.69 291 VAL A CA 1
ATOM 2360 C C . VAL A 1 291 ? -6.592 8.812 30.281 1.00 70.69 291 VAL A C 1
ATOM 2362 O O . VAL A 1 291 ? -6.817 7.628 30.018 1.00 70.69 291 VAL A O 1
ATOM 2365 N N . SER A 1 292 ? -5.463 9.214 30.873 1.00 69.12 292 SER A N 1
ATOM 2366 C CA . SER A 1 292 ? -4.361 8.350 31.312 1.00 69.12 292 SER A CA 1
ATOM 2367 C C . SER A 1 292 ? -4.823 7.201 32.213 1.00 69.12 292 SER A C 1
ATOM 2369 O O . SER A 1 292 ? -4.458 6.058 31.952 1.00 69.12 292 SER A O 1
ATOM 2371 N N . SER A 1 293 ? -5.711 7.453 33.177 1.00 72.00 293 SER A N 1
ATOM 2372 C CA . SER A 1 293 ? -6.245 6.430 34.093 1.00 72.00 293 SER A CA 1
ATOM 2373 C C . SER A 1 293 ? -6.997 5.298 33.382 1.00 72.00 293 SER A C 1
ATOM 2375 O O . SER A 1 293 ? -6.903 4.141 33.783 1.00 72.00 293 SER A O 1
ATOM 2377 N N . ILE A 1 294 ? -7.700 5.597 32.286 1.00 69.81 294 ILE A N 1
ATOM 2378 C CA . ILE A 1 294 ? -8.407 4.596 31.471 1.00 69.81 294 ILE A CA 1
ATOM 2379 C C . ILE A 1 294 ? -7.393 3.770 30.663 1.00 69.81 294 ILE A C 1
ATOM 2381 O O . ILE A 1 294 ? -7.524 2.554 30.530 1.00 69.81 294 ILE A O 1
ATOM 2385 N N . SER A 1 295 ? -6.337 4.421 30.168 1.00 70.25 295 SER A N 1
ATOM 2386 C CA . SER A 1 295 ? -5.253 3.761 29.434 1.00 70.25 295 SER A CA 1
ATOM 2387 C C . SER A 1 295 ? -4.359 2.864 30.298 1.00 70.25 295 SER A C 1
ATOM 2389 O O . SER A 1 295 ? -3.626 2.026 29.768 1.00 70.25 295 SER A O 1
ATOM 2391 N N . GLU A 1 296 ? -4.379 3.017 31.625 1.00 74.56 296 GLU A N 1
ATOM 2392 C CA . GLU A 1 296 ? -3.541 2.214 32.519 1.00 74.56 296 GLU A CA 1
ATOM 2393 C C . GLU A 1 296 ? -3.929 0.734 32.501 1.00 74.56 296 GLU A C 1
ATOM 2395 O O . GLU A 1 296 ? -3.054 -0.112 32.693 1.00 74.56 296 GLU A O 1
ATOM 2400 N N . ASN A 1 297 ? -5.188 0.426 32.170 1.00 78.00 297 ASN A N 1
ATOM 2401 C CA . ASN A 1 297 ? -5.741 -0.925 32.190 1.00 78.00 297 ASN A CA 1
ATOM 2402 C C . ASN A 1 297 ? -6.163 -1.456 30.803 1.00 78.00 297 ASN A C 1
ATOM 2404 O O . ASN A 1 297 ? -7.138 -2.194 30.683 1.00 78.00 297 ASN A O 1
ATOM 2408 N N . LEU A 1 298 ? -5.420 -1.123 29.737 1.00 86.12 298 LEU A N 1
ATOM 2409 C CA . LEU A 1 298 ? -5.670 -1.673 28.389 1.00 86.12 298 LEU A CA 1
ATOM 2410 C C . LEU A 1 298 ? -5.595 -3.211 28.333 1.00 86.12 298 LEU A C 1
ATOM 2412 O O . LEU A 1 298 ? -6.215 -3.835 27.473 1.00 86.12 298 LEU A O 1
ATOM 2416 N N . SER A 1 299 ? -4.842 -3.833 29.242 1.00 85.88 299 SER A N 1
ATOM 2417 C CA . SER A 1 299 ? -4.728 -5.291 29.355 1.00 85.88 299 SER A CA 1
ATOM 2418 C C . SER A 1 299 ? -5.956 -5.953 29.992 1.00 85.88 299 SER A C 1
ATOM 2420 O O . SER A 1 299 ? -6.182 -7.149 29.763 1.00 85.88 299 SER A O 1
ATOM 2422 N N . GLY A 1 300 ? -6.731 -5.183 30.763 1.00 88.50 300 GLY A N 1
ATOM 2423 C CA . GLY A 1 300 ? -7.936 -5.615 31.467 1.00 88.50 300 GLY A CA 1
ATOM 2424 C C . GLY A 1 300 ? -9.228 -5.503 30.662 1.00 88.50 300 GLY A C 1
ATOM 2425 O O . GLY A 1 300 ? -10.246 -5.987 31.142 1.00 88.50 300 GLY A O 1
ATOM 2426 N N . LEU A 1 301 ? -9.196 -4.913 29.459 1.00 90.62 301 LEU A N 1
ATOM 2427 C CA . LEU A 1 301 ? -10.352 -4.889 28.556 1.00 90.62 301 LEU A CA 1
ATOM 2428 C C . LEU A 1 301 ? -10.817 -6.318 28.244 1.00 90.62 301 LEU A C 1
ATOM 2430 O O . LEU A 1 301 ? -10.009 -7.179 27.874 1.00 90.62 301 LEU A O 1
ATOM 2434 N N . GL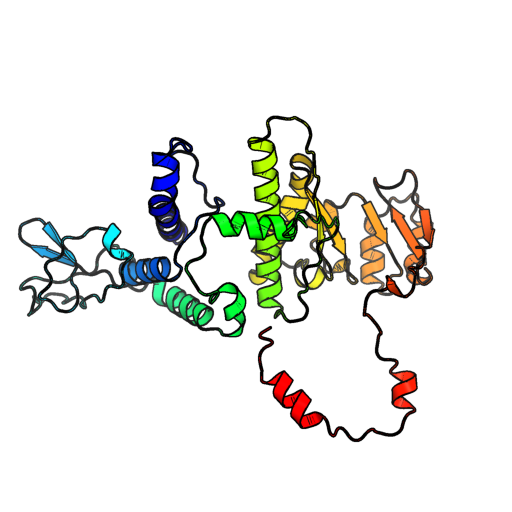U A 1 302 ? -12.117 -6.568 28.371 1.00 90.81 302 GLU A N 1
ATOM 2435 C CA . GLU A 1 302 ? -12.709 -7.853 28.013 1.00 90.81 302 GLU A CA 1
ATOM 2436 C C . GLU A 1 302 ? -12.826 -8.026 26.492 1.00 90.81 302 GLU A C 1
ATOM 2438 O O . GLU A 1 302 ? -12.662 -7.098 25.694 1.00 90.81 302 GLU A O 1
ATOM 2443 N N . SER A 1 303 ? -13.140 -9.251 26.059 1.00 88.94 303 SER A N 1
ATOM 2444 C CA . SER A 1 303 ? -13.491 -9.486 24.660 1.00 88.94 303 SER A CA 1
ATOM 2445 C C . SER A 1 303 ? -14.666 -8.593 24.263 1.00 88.94 303 SER A C 1
ATOM 2447 O O . SER A 1 303 ? -15.679 -8.534 24.964 1.00 88.94 303 SER A O 1
ATOM 2449 N N . ARG A 1 304 ? -14.526 -7.932 23.108 1.00 90.94 304 ARG A N 1
ATOM 2450 C CA . ARG A 1 304 ? -15.450 -6.925 22.563 1.00 90.94 304 ARG A CA 1
ATOM 2451 C C . ARG A 1 304 ? -15.441 -5.582 23.287 1.00 90.94 304 ARG A C 1
ATOM 2453 O O . ARG A 1 304 ? -16.204 -4.718 22.878 1.00 90.94 304 ARG A O 1
ATOM 2460 N N . GLU A 1 305 ? -14.612 -5.352 24.296 1.00 93.81 305 GLU A N 1
ATOM 2461 C CA . GLU A 1 305 ? -14.420 -4.002 24.826 1.00 93.81 305 GLU A CA 1
ATOM 2462 C C . GLU A 1 305 ? -13.347 -3.253 24.034 1.00 93.81 305 GLU A C 1
ATOM 2464 O O . GLU A 1 305 ? -12.316 -3.813 23.650 1.00 93.81 305 GLU A O 1
ATOM 2469 N N . ALA A 1 306 ? -13.605 -1.974 23.772 1.00 93.50 306 ALA A N 1
ATOM 2470 C CA . ALA A 1 306 ? -12.684 -1.099 23.069 1.00 93.50 306 ALA A CA 1
ATOM 2471 C C . ALA A 1 306 ? -12.716 0.312 23.660 1.00 93.50 306 ALA A C 1
ATOM 2473 O O . ALA A 1 306 ? -13.783 0.890 23.874 1.00 93.50 306 ALA A O 1
ATOM 2474 N N . LEU A 1 307 ? -11.534 0.881 23.875 1.00 91.50 307 LEU A N 1
ATOM 2475 C CA . LEU A 1 307 ? -11.350 2.294 24.166 1.00 91.50 307 LEU A CA 1
ATOM 2476 C C . LEU A 1 307 ? -11.382 3.084 22.851 1.00 91.50 307 LEU A C 1
ATOM 2478 O O . LEU A 1 307 ? -10.521 2.900 21.990 1.00 91.50 307 LEU A O 1
ATOM 2482 N N . ILE A 1 308 ? -12.366 3.970 22.706 1.00 92.12 308 ILE A N 1
ATOM 2483 C CA . ILE A 1 308 ? -12.516 4.847 21.540 1.00 92.12 308 ILE A CA 1
ATOM 2484 C C . ILE A 1 308 ? -11.969 6.231 21.862 1.00 92.12 308 ILE A C 1
ATOM 2486 O O . ILE A 1 308 ? -12.316 6.814 22.890 1.00 92.12 308 ILE A O 1
ATOM 2490 N N . LEU A 1 309 ? -11.125 6.759 20.976 1.00 88.69 309 LEU A N 1
ATOM 2491 C CA . LEU A 1 309 ? -10.438 8.038 21.143 1.00 88.69 309 LEU A CA 1
ATOM 2492 C C . LEU A 1 309 ? -10.439 8.854 19.850 1.00 88.69 309 LEU A C 1
ATOM 2494 O O . LEU A 1 309 ? -10.576 8.318 18.748 1.00 88.69 309 LEU A O 1
ATOM 2498 N N . GLY A 1 310 ? -10.170 10.151 19.995 1.00 88.19 310 GLY A N 1
ATOM 2499 C CA . GLY A 1 310 ? -9.927 11.058 18.880 1.00 88.19 310 GLY A CA 1
ATOM 2500 C C . GLY A 1 310 ? -11.199 11.667 18.295 1.00 88.19 310 GLY A C 1
ATOM 2501 O O . GLY A 1 310 ? -12.234 11.706 18.948 1.00 88.19 310 GLY A O 1
ATOM 2502 N N . SER A 1 311 ? -11.133 12.157 17.057 1.00 88.12 311 SER A N 1
ATOM 2503 C CA . SER A 1 311 ? -12.200 12.969 16.445 1.00 88.12 311 SER A CA 1
ATOM 2504 C C . SER A 1 311 ? -13.518 12.231 16.182 1.00 88.12 311 SER A C 1
ATOM 2506 O O . SER A 1 311 ? -14.508 12.865 15.828 1.00 88.12 311 SER A O 1
ATOM 2508 N N . SER A 1 312 ? -13.532 10.905 16.326 1.00 87.38 312 SER A N 1
ATOM 2509 C CA . SER A 1 312 ? -14.727 10.074 16.145 1.00 87.38 312 SER A CA 1
ATOM 2510 C C . SER A 1 312 ? -15.742 10.183 17.292 1.00 87.38 312 SER A C 1
ATOM 2512 O O . SER A 1 312 ? -16.907 9.843 17.097 1.00 87.38 312 SER A O 1
ATOM 2514 N N . ILE A 1 313 ? -15.331 10.665 18.473 1.00 89.38 313 ILE A N 1
ATOM 2515 C CA . ILE A 1 313 ? -16.179 10.757 19.670 1.00 89.38 313 ILE A CA 1
ATOM 2516 C C . ILE A 1 313 ? -15.848 12.038 20.465 1.00 89.38 313 ILE A C 1
ATOM 2518 O O . ILE A 1 313 ? -14.683 12.426 20.527 1.00 89.38 313 ILE A O 1
ATOM 2522 N N . PRO A 1 314 ? -16.823 12.725 21.095 1.00 86.12 314 PRO A N 1
ATOM 2523 C CA . PRO A 1 314 ? -16.550 13.957 21.846 1.00 86.12 314 PRO A CA 1
ATOM 2524 C C . PRO A 1 314 ? -15.726 13.734 23.120 1.00 86.12 314 PRO A C 1
ATOM 2526 O O . PRO A 1 314 ? -15.019 14.638 23.560 1.00 86.12 314 PRO A O 1
ATOM 2529 N N . MET A 1 315 ? -15.826 12.548 23.724 1.00 85.44 315 MET A N 1
ATOM 2530 C CA . MET A 1 315 ? -15.087 12.182 24.927 1.00 85.44 315 MET A CA 1
ATOM 2531 C C . MET A 1 315 ? -14.609 10.730 24.828 1.00 85.44 315 MET A C 1
ATOM 2533 O O . MET A 1 315 ? -15.411 9.853 24.492 1.00 85.44 315 MET A O 1
ATOM 2537 N N . PRO A 1 316 ? -13.333 10.457 25.151 1.00 86.75 316 PRO A N 1
ATOM 2538 C CA . PRO A 1 316 ? -12.812 9.105 25.303 1.00 86.75 316 PRO A CA 1
ATOM 2539 C C . PRO A 1 316 ? -13.725 8.202 26.127 1.00 86.75 316 PRO A C 1
ATOM 2541 O O . PRO A 1 316 ? -14.084 8.544 27.252 1.00 86.75 316 PRO A O 1
ATOM 2544 N N . THR A 1 317 ? -14.102 7.057 25.564 1.00 87.94 317 THR A N 1
ATOM 2545 C CA . THR A 1 317 ? -15.088 6.159 26.178 1.00 87.94 317 THR A CA 1
ATOM 2546 C C . THR A 1 317 ? -14.715 4.704 25.917 1.00 87.94 317 THR A C 1
ATOM 2548 O O . THR A 1 317 ? -14.295 4.362 24.811 1.00 87.94 317 THR A O 1
ATOM 2551 N N . ILE A 1 318 ? -14.890 3.842 26.922 1.00 90.50 318 ILE A N 1
ATOM 2552 C CA . ILE A 1 318 ? -14.872 2.387 26.731 1.00 90.50 318 ILE A CA 1
ATOM 2553 C C . ILE A 1 318 ? -16.271 1.950 26.304 1.00 90.50 318 ILE A C 1
ATOM 2555 O O . ILE A 1 318 ? -17.251 2.211 27.001 1.00 90.50 318 ILE A O 1
ATOM 2559 N N . LEU A 1 319 ? -16.361 1.288 25.155 1.00 92.31 319 LEU A N 1
ATOM 2560 C CA . LEU A 1 319 ? -17.602 0.751 24.607 1.00 92.31 319 LEU A CA 1
ATOM 2561 C C . LEU A 1 319 ? -17.479 -0.757 24.406 1.00 92.31 319 LEU A C 1
ATOM 2563 O O . LEU A 1 319 ? -16.386 -1.282 24.190 1.00 92.31 319 LEU A O 1
ATOM 2567 N N . ARG A 1 320 ? -18.623 -1.445 24.413 1.00 94.88 320 ARG A N 1
ATOM 2568 C CA . ARG A 1 320 ? -18.716 -2.862 24.059 1.00 94.88 320 ARG A CA 1
ATOM 2569 C C . ARG A 1 320 ? -19.249 -3.013 22.638 1.00 94.88 320 ARG A C 1
ATOM 2571 O O . ARG A 1 320 ? -20.348 -2.563 22.329 1.00 94.88 320 ARG A O 1
ATOM 2578 N N . VAL A 1 321 ? -18.478 -3.671 21.782 1.00 93.38 321 VAL A N 1
ATOM 2579 C CA . VAL A 1 321 ? -18.825 -3.972 20.394 1.00 93.38 321 VAL A CA 1
ATOM 2580 C C . VAL A 1 321 ? -19.961 -4.999 20.359 1.00 93.38 321 VAL A C 1
ATOM 2582 O O . VAL A 1 321 ? -19.946 -6.021 21.062 1.00 93.38 321 VAL A O 1
ATOM 2585 N N . ASN A 1 322 ? -20.973 -4.717 19.541 1.00 92.62 322 ASN A N 1
ATOM 2586 C CA . ASN A 1 322 ? -22.116 -5.602 19.344 1.00 92.62 322 ASN A CA 1
ATOM 2587 C C . ASN A 1 322 ? -21.688 -6.925 18.706 1.00 92.62 322 ASN A C 1
ATOM 2589 O O . ASN A 1 322 ? -20.744 -6.983 17.923 1.00 92.62 322 ASN A O 1
ATOM 2593 N N . GLU A 1 323 ? -22.401 -7.995 19.044 1.00 89.12 323 GLU A N 1
ATOM 2594 C CA . GLU A 1 323 ? -22.167 -9.284 18.407 1.00 89.12 323 GLU A CA 1
ATOM 2595 C C . GLU A 1 323 ? -22.832 -9.308 17.040 1.00 89.12 323 GLU A C 1
ATOM 2597 O O . GLU A 1 323 ? -23.941 -8.797 16.864 1.00 89.12 323 GLU A O 1
ATOM 2602 N N . LEU A 1 324 ? -22.164 -9.931 16.078 1.00 87.31 324 LEU A N 1
ATOM 2603 C CA . LEU A 1 324 ? -22.763 -10.227 14.790 1.00 87.31 324 LEU A CA 1
ATOM 2604 C C . LEU A 1 324 ? -23.596 -11.505 14.899 1.00 87.31 324 LEU A C 1
ATOM 2606 O O . LEU A 1 324 ? -23.218 -12.448 15.593 1.00 87.31 324 LEU A O 1
ATOM 2610 N N . ALA A 1 325 ? -24.723 -11.546 14.186 1.00 89.06 325 ALA A N 1
ATOM 2611 C CA . ALA A 1 325 ? -25.475 -12.784 14.004 1.00 89.06 325 ALA A CA 1
ATOM 2612 C C . ALA A 1 325 ? -24.577 -13.853 13.359 1.00 89.06 325 ALA A C 1
ATOM 2614 O O . ALA A 1 325 ? -23.719 -13.512 12.550 1.00 89.06 325 ALA A O 1
ATOM 2615 N N . GLU A 1 326 ? -24.800 -15.131 13.671 1.00 84.50 326 GLU A N 1
ATOM 2616 C CA . GLU A 1 326 ? -23.894 -16.225 13.279 1.00 84.50 326 GLU A CA 1
ATOM 2617 C C . GLU A 1 326 ? -23.599 -16.260 11.769 1.00 84.50 326 GLU A C 1
ATOM 2619 O O . GLU A 1 326 ? -22.450 -16.331 11.356 1.00 84.50 326 GLU A O 1
ATOM 2624 N N . HIS A 1 327 ? -24.626 -16.064 10.937 1.00 85.50 327 HIS A N 1
ATOM 2625 C CA . HIS A 1 327 ? -24.506 -16.006 9.472 1.00 85.50 327 HIS A CA 1
ATOM 2626 C C . HIS A 1 327 ? -23.735 -14.784 8.931 1.00 85.50 327 HIS A C 1
ATOM 2628 O O . HIS A 1 327 ? -23.504 -14.696 7.729 1.00 85.50 327 HIS A O 1
ATOM 2634 N N . LYS A 1 328 ? -23.393 -13.815 9.789 1.00 84.06 328 LYS A N 1
ATOM 2635 C CA . LYS A 1 328 ? -22.605 -12.615 9.463 1.00 84.06 328 LYS A CA 1
ATOM 2636 C C . LYS A 1 328 ? -21.198 -12.654 10.057 1.00 84.06 328 LYS A C 1
ATOM 2638 O O . LYS A 1 328 ? -20.433 -11.721 9.821 1.00 84.06 328 LYS A O 1
ATOM 2643 N N . LYS A 1 329 ? -20.864 -13.667 10.861 1.00 81.62 329 LYS A N 1
ATOM 2644 C CA . LYS A 1 329 ? -19.511 -13.817 11.399 1.00 81.62 329 LYS A CA 1
ATOM 2645 C C . LYS A 1 329 ? -18.564 -14.244 10.266 1.00 81.62 329 LYS A C 1
ATOM 2647 O O . LYS A 1 329 ? -18.975 -15.016 9.395 1.00 81.62 329 LYS A O 1
ATOM 2652 N N . PRO A 1 330 ? -17.319 -13.739 10.239 1.00 79.19 330 PRO A N 1
ATOM 2653 C CA . PRO A 1 330 ? -16.323 -14.215 9.286 1.00 79.19 330 PRO A CA 1
ATOM 2654 C C . PRO A 1 330 ? -16.053 -15.709 9.510 1.00 79.19 330 PRO A C 1
ATOM 2656 O O . PRO A 1 330 ? -16.223 -16.213 10.621 1.00 79.19 330 PRO A O 1
ATOM 2659 N N . LYS A 1 331 ? -15.589 -16.412 8.469 1.00 71.56 331 LYS A N 1
ATOM 2660 C CA . LYS A 1 331 ? -15.123 -17.809 8.554 1.00 71.56 331 LYS A CA 1
ATOM 2661 C C . LYS A 1 331 ? -13.767 -17.893 9.275 1.00 71.56 331 LYS A C 1
ATOM 2663 O O . LYS A 1 331 ? -12.787 -18.367 8.718 1.00 71.56 331 LYS A O 1
ATOM 2668 N N . SER A 1 332 ? -13.708 -17.383 10.498 1.00 61.97 332 SER A N 1
ATOM 2669 C CA . SER A 1 332 ? -12.550 -17.465 11.380 1.00 61.97 332 SER A CA 1
ATOM 2670 C C . SER A 1 332 ? -12.958 -18.286 12.592 1.00 61.97 332 SER A C 1
ATOM 2672 O O . SER A 1 332 ? -13.522 -17.779 13.560 1.00 61.97 332 SER A O 1
ATOM 2674 N N . THR A 1 333 ? -12.768 -19.594 12.487 1.00 58.75 333 THR A N 1
ATOM 2675 C CA . THR A 1 333 ? -12.806 -20.484 13.643 1.00 58.75 333 THR A CA 1
ATOM 2676 C C . THR A 1 333 ? -11.382 -20.927 13.888 1.00 58.75 333 THR A C 1
ATOM 2678 O O . THR A 1 333 ? -10.872 -21.779 13.158 1.00 58.75 333 THR A O 1
ATOM 2681 N N . ASP A 1 334 ? -10.746 -20.329 14.896 1.00 63.97 334 ASP A N 1
ATOM 2682 C CA . ASP A 1 334 ? -9.493 -20.844 15.430 1.00 63.97 334 ASP A CA 1
ATOM 2683 C C . ASP A 1 334 ? -9.649 -22.338 15.721 1.00 63.97 334 ASP A C 1
ATOM 2685 O O . ASP A 1 334 ? -10.685 -22.799 16.219 1.00 63.97 334 ASP A O 1
ATOM 2689 N N . VAL A 1 335 ? -8.610 -23.110 15.415 1.00 74.94 335 VAL A N 1
ATOM 2690 C CA . VAL A 1 335 ? -8.592 -24.525 15.770 1.00 74.94 335 VAL A CA 1
ATOM 2691 C C . VAL A 1 335 ? -8.668 -24.620 17.291 1.00 74.94 335 VAL A C 1
ATOM 2693 O O . VAL A 1 335 ? -7.828 -24.069 18.002 1.00 74.94 335 VAL A O 1
ATOM 2696 N N . ASN A 1 336 ? -9.666 -25.335 17.813 1.00 79.25 336 ASN A N 1
ATOM 2697 C CA . ASN A 1 336 ? -9.747 -25.607 19.244 1.00 79.25 336 ASN A CA 1
ATOM 2698 C C . ASN A 1 336 ? -8.692 -26.656 19.621 1.00 79.25 336 ASN A C 1
ATOM 2700 O O . ASN A 1 336 ? -8.977 -27.850 19.732 1.00 79.25 336 ASN A O 1
ATOM 2704 N N . PHE A 1 337 ? -7.451 -26.191 19.781 1.00 84.31 337 PHE A N 1
ATOM 2705 C CA . PHE A 1 337 ? -6.294 -27.027 20.085 1.00 84.31 337 PHE A CA 1
ATOM 2706 C C . PHE A 1 337 ? -6.512 -27.867 21.338 1.00 84.31 337 PHE A C 1
ATOM 2708 O O . PHE A 1 337 ? -6.146 -29.034 21.356 1.00 84.31 337 PHE A O 1
ATOM 2715 N N . MET A 1 338 ? -7.137 -27.301 22.373 1.00 84.56 338 MET A N 1
ATOM 2716 C CA . MET A 1 338 ? -7.328 -27.992 23.645 1.00 84.56 338 MET A CA 1
ATOM 2717 C C . MET A 1 338 ? -8.256 -29.198 23.508 1.00 84.56 338 MET A C 1
ATOM 2719 O O . MET A 1 338 ? -7.970 -30.251 24.069 1.00 84.56 338 MET A O 1
ATOM 2723 N N . ASP A 1 339 ? -9.357 -29.064 22.770 1.00 86.06 339 ASP A N 1
ATOM 2724 C CA . ASP A 1 339 ? -10.259 -30.193 22.549 1.00 86.06 339 ASP A CA 1
ATOM 2725 C C . ASP A 1 339 ? -9.667 -31.184 21.544 1.00 86.06 339 ASP A C 1
ATOM 2727 O O . ASP A 1 339 ? -9.722 -32.388 21.782 1.00 86.06 339 ASP A O 1
ATOM 2731 N N . LYS A 1 340 ? -8.972 -30.699 20.508 1.00 85.50 340 LYS A N 1
ATOM 2732 C CA . LYS A 1 340 ? -8.268 -31.557 19.546 1.00 85.50 340 LYS A CA 1
ATOM 2733 C C . LYS A 1 340 ? -7.099 -32.342 20.134 1.00 85.50 340 LYS A C 1
ATOM 2735 O O . LYS A 1 340 ? -6.887 -33.476 19.729 1.00 85.50 340 LYS A O 1
ATOM 2740 N N . TRP A 1 341 ? -6.373 -31.807 21.111 1.00 89.06 341 TRP A N 1
ATOM 2741 C CA . TRP A 1 341 ? -5.289 -32.531 21.788 1.00 89.06 341 TRP A CA 1
ATOM 2742 C C . TRP A 1 341 ? -5.775 -33.573 22.797 1.00 89.06 341 TRP A C 1
ATOM 2744 O O . TRP A 1 341 ? -4.992 -34.432 23.197 1.00 89.06 341 TRP A O 1
ATOM 2754 N N . LYS A 1 342 ? -7.040 -33.505 23.229 1.00 91.62 342 LYS A N 1
ATOM 2755 C CA . LYS A 1 342 ? -7.657 -34.555 24.057 1.00 91.62 342 LYS A CA 1
ATOM 2756 C C . LYS A 1 342 ? -8.146 -35.739 23.224 1.00 91.62 342 LYS A C 1
ATOM 2758 O O . LYS A 1 342 ? -8.363 -36.813 23.781 1.00 91.62 342 LYS A O 1
ATOM 2763 N N . GLU A 1 343 ? -8.378 -35.536 21.929 1.00 89.94 343 GLU A N 1
ATOM 2764 C CA . GLU A 1 343 ? -8.718 -36.607 20.995 1.00 89.94 343 GLU A CA 1
ATOM 2765 C C . GLU A 1 343 ? -7.485 -37.500 20.745 1.00 89.94 343 GLU A C 1
ATOM 2767 O O . GLU A 1 343 ? -6.339 -37.066 20.876 1.00 89.94 343 GLU A O 1
ATOM 2772 N N . ASN A 1 344 ? -7.708 -38.770 20.391 1.00 87.44 344 ASN A N 1
ATOM 2773 C CA . ASN A 1 344 ? -6.617 -39.636 19.942 1.00 87.44 344 ASN A CA 1
ATOM 2774 C C . ASN A 1 344 ? -6.037 -39.114 18.623 1.00 87.44 344 ASN A C 1
ATOM 2776 O O . ASN A 1 344 ? -6.729 -38.456 17.846 1.00 87.44 344 ASN A O 1
ATOM 2780 N N . TRP A 1 345 ? -4.774 -39.452 18.355 1.00 84.44 345 TRP A N 1
ATOM 2781 C CA . TRP A 1 345 ? -4.135 -39.099 17.092 1.00 84.44 345 TRP A CA 1
ATOM 2782 C C . TRP A 1 345 ? -4.951 -39.643 15.916 1.00 84.44 345 TRP A C 1
ATOM 2784 O O . TRP A 1 345 ? -5.145 -40.854 15.797 1.00 84.44 345 TRP A O 1
ATOM 2794 N N . ASN A 1 346 ? -5.431 -38.746 15.057 1.00 80.94 346 ASN A N 1
ATOM 2795 C CA . ASN A 1 346 ? -6.171 -39.129 13.864 1.00 80.94 346 ASN A CA 1
ATOM 2796 C C . ASN A 1 346 ? -5.195 -39.643 12.799 1.00 80.94 346 ASN A C 1
ATOM 2798 O O . ASN A 1 346 ? -4.136 -39.049 12.581 1.00 80.94 346 ASN A O 1
ATOM 2802 N N . GLU A 1 347 ? -5.548 -40.731 12.114 1.00 80.44 347 GLU A N 1
ATOM 2803 C CA . GLU A 1 347 ? -4.810 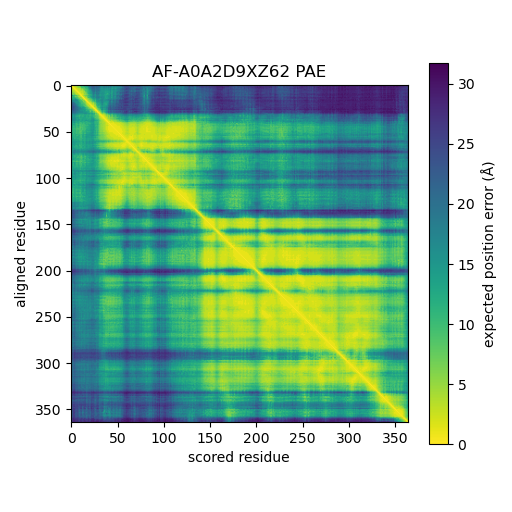-41.158 10.926 1.00 80.44 347 GLU A CA 1
ATOM 2804 C C . GLU A 1 347 ? -4.917 -40.075 9.847 1.00 80.44 347 GLU A C 1
ATOM 2806 O O . GLU A 1 347 ? -6.007 -39.698 9.412 1.00 80.44 347 GLU A O 1
ATOM 2811 N N . LEU A 1 348 ? -3.770 -39.553 9.417 1.00 82.69 348 LEU A N 1
ATOM 2812 C CA . LEU A 1 348 ? -3.681 -38.483 8.429 1.00 82.69 348 LEU A CA 1
ATOM 2813 C C . LEU A 1 348 ? -3.715 -39.062 7.006 1.00 82.69 348 LEU A C 1
ATOM 2815 O O . LEU A 1 348 ? -2.798 -38.869 6.213 1.00 82.69 348 LEU A O 1
ATOM 2819 N N . ASN A 1 349 ? -4.789 -39.780 6.675 1.00 85.88 349 ASN A N 1
ATOM 2820 C CA . ASN A 1 349 ? -4.952 -40.432 5.367 1.00 85.88 349 ASN A CA 1
ATOM 2821 C C . ASN A 1 349 ? -5.026 -39.430 4.197 1.00 85.88 349 ASN A C 1
ATOM 2823 O O . ASN A 1 349 ? -4.796 -39.807 3.056 1.00 85.88 349 ASN A O 1
ATOM 2827 N N . MET A 1 350 ? -5.277 -38.155 4.503 1.00 85.69 350 MET A N 1
ATOM 2828 C CA . MET A 1 350 ? -5.273 -37.010 3.583 1.00 85.69 350 MET A CA 1
ATOM 2829 C C . MET A 1 350 ? -3.881 -36.394 3.346 1.00 85.69 350 MET A C 1
ATOM 2831 O O . MET A 1 350 ? -3.785 -35.355 2.705 1.00 85.69 350 MET A O 1
ATOM 2835 N N . ILE A 1 351 ? -2.794 -36.976 3.877 1.00 85.81 351 ILE A N 1
ATOM 2836 C CA . ILE A 1 351 ? -1.431 -36.470 3.621 1.00 85.81 351 ILE A CA 1
ATOM 2837 C C . ILE A 1 351 ? -1.138 -36.325 2.122 1.00 85.81 351 ILE A C 1
ATOM 2839 O O . ILE A 1 351 ? -0.615 -35.275 1.766 1.00 85.81 351 ILE A O 1
ATOM 2843 N N . PRO A 1 352 ? -1.448 -37.306 1.249 1.00 84.94 352 PRO A N 1
ATOM 2844 C CA . PRO A 1 352 ? -1.205 -37.155 -0.184 1.00 84.94 352 PRO A CA 1
ATOM 2845 C C . PRO A 1 352 ? -1.928 -35.937 -0.768 1.00 84.94 352 PRO A C 1
ATOM 2847 O O . PRO A 1 352 ? -1.273 -35.102 -1.374 1.00 84.94 352 PRO A O 1
ATOM 2850 N N . ASP A 1 353 ? -3.220 -35.772 -0.469 1.00 82.50 353 ASP A N 1
ATOM 2851 C CA . ASP A 1 353 ? -4.025 -34.643 -0.956 1.00 82.50 353 ASP A CA 1
ATOM 2852 C C . ASP A 1 353 ? -3.471 -33.292 -0.465 1.00 82.50 353 ASP A C 1
ATOM 2854 O O . ASP A 1 353 ? -3.363 -32.339 -1.229 1.00 82.50 353 ASP A O 1
ATOM 2858 N N . ILE A 1 354 ? -3.055 -33.209 0.807 1.00 79.00 354 ILE A N 1
ATOM 2859 C CA . ILE A 1 354 ? -2.429 -32.000 1.369 1.00 79.00 354 ILE A CA 1
ATOM 2860 C C . ILE A 1 354 ? -1.091 -31.713 0.683 1.00 79.00 354 ILE A C 1
ATOM 2862 O O . ILE A 1 354 ? -0.776 -30.560 0.409 1.00 79.00 354 ILE A O 1
ATOM 2866 N N . VAL A 1 355 ? -0.277 -32.743 0.438 1.00 77.62 355 VAL A N 1
ATOM 2867 C CA . VAL A 1 355 ? 1.020 -32.589 -0.230 1.00 77.62 355 VAL A CA 1
ATOM 2868 C C . VAL A 1 355 ? 0.828 -32.146 -1.679 1.00 77.62 355 VAL A C 1
ATOM 2870 O O . VAL A 1 355 ? 1.575 -31.282 -2.131 1.00 77.62 355 VAL A O 1
ATOM 2873 N N . ASP A 1 356 ? -0.184 -32.662 -2.375 1.00 74.88 356 ASP A N 1
ATOM 2874 C CA . ASP A 1 356 ? -0.531 -32.228 -3.728 1.00 74.88 356 ASP A CA 1
ATOM 2875 C C . ASP A 1 356 ? -0.953 -30.746 -3.738 1.00 74.88 356 ASP A C 1
ATOM 2877 O O . ASP A 1 356 ? -0.399 -29.963 -4.509 1.00 74.88 356 ASP A O 1
ATOM 2881 N N . GLU A 1 357 ? -1.811 -30.316 -2.808 1.00 68.94 357 GLU A N 1
ATOM 2882 C CA . GLU A 1 357 ? -2.183 -28.899 -2.619 1.00 68.94 357 GLU A CA 1
ATOM 2883 C C . GLU A 1 357 ? -0.991 -28.004 -2.230 1.00 68.94 357 GLU A C 1
ATOM 2885 O O . GLU A 1 357 ? -0.916 -26.843 -2.618 1.00 68.94 357 GLU A O 1
ATOM 2890 N N . MET A 1 358 ? -0.011 -28.521 -1.482 1.00 65.50 358 MET A N 1
ATOM 2891 C CA . MET A 1 358 ? 1.214 -27.775 -1.161 1.00 65.50 358 MET A CA 1
ATOM 2892 C C . MET A 1 358 ? 2.137 -27.591 -2.373 1.00 65.50 358 MET A C 1
ATOM 2894 O O . MET A 1 358 ? 2.944 -26.657 -2.389 1.00 65.50 358 MET A O 1
ATOM 2898 N N . ILE A 1 359 ? 2.082 -28.508 -3.343 1.00 64.88 359 ILE A N 1
ATOM 2899 C CA . ILE A 1 359 ? 2.925 -28.495 -4.545 1.00 64.88 359 ILE A CA 1
ATOM 2900 C C . ILE A 1 359 ? 2.277 -27.664 -5.656 1.00 64.88 359 ILE A C 1
ATOM 2902 O O . ILE A 1 359 ? 3.000 -27.020 -6.418 1.00 64.88 359 ILE A O 1
ATOM 2906 N N . ILE A 1 360 ? 0.945 -27.648 -5.741 1.00 55.66 360 ILE A N 1
ATOM 2907 C CA . ILE A 1 360 ? 0.194 -26.831 -6.696 1.00 55.66 360 ILE A CA 1
ATOM 2908 C C . ILE A 1 360 ? 0.149 -25.392 -6.155 1.00 55.66 360 ILE A C 1
ATOM 2910 O O . ILE A 1 360 ? -0.503 -25.134 -5.146 1.00 55.66 360 ILE A O 1
ATOM 2914 N N . PRO A 1 361 ? 0.827 -24.411 -6.781 1.00 47.91 361 PRO A N 1
ATOM 2915 C CA . PRO A 1 361 ? 0.628 -23.019 -6.408 1.00 47.91 361 PRO A CA 1
ATOM 2916 C C . PRO A 1 361 ? -0.835 -22.686 -6.698 1.00 47.91 361 PRO A C 1
ATOM 2918 O O . PRO A 1 361 ? -1.253 -22.849 -7.842 1.00 47.91 361 PRO A O 1
ATOM 2921 N N . LEU A 1 362 ? -1.586 -22.263 -5.674 1.00 44.78 362 LEU A N 1
ATOM 2922 C CA . LEU A 1 362 ? -2.982 -21.819 -5.757 1.00 44.78 362 LEU A CA 1
ATOM 2923 C C . LEU A 1 362 ? -3.224 -21.031 -7.053 1.00 44.78 362 LEU A C 1
ATOM 2925 O O . LEU A 1 362 ? -2.842 -19.866 -7.174 1.00 44.78 362 LEU A O 1
ATOM 2929 N N . ALA A 1 363 ? -3.822 -21.709 -8.025 1.00 36.91 363 ALA A N 1
ATOM 2930 C CA . ALA A 1 363 ? -4.208 -21.178 -9.316 1.00 36.91 363 ALA A CA 1
ATOM 2931 C C . ALA A 1 363 ? -5.709 -21.414 -9.480 1.00 36.91 363 ALA A C 1
ATOM 2933 O O . ALA A 1 363 ? -6.114 -22.225 -10.304 1.00 36.91 363 ALA A O 1
ATOM 2934 N N . GLU A 1 364 ? -6.510 -20.717 -8.674 1.00 31.84 364 GLU A N 1
ATOM 2935 C CA . GLU A 1 364 ? -7.921 -20.417 -8.956 1.00 31.84 364 GLU A CA 1
ATOM 2936 C C . GLU A 1 364 ? -8.263 -18.995 -8.504 1.00 31.84 364 GLU A C 1
ATOM 2938 O O . GLU A 1 364 ? -7.865 -18.610 -7.377 1.00 31.84 364 GLU A O 1
#

pLDDT: mean 78.83, std 16.68, range [29.64, 97.0]

Solvent-accessible surface area (backbone atoms only — not comparable to full-atom values): 21687 Å² total; per-residue (Å²): 106,69,68,54,55,51,45,51,48,50,54,45,31,32,43,78,60,42,48,59,43,41,73,69,69,78,54,68,97,85,79,76,61,98,82,55,91,60,65,63,57,70,64,37,46,49,24,29,55,51,34,45,23,53,30,21,30,29,68,55,97,95,43,55,25,45,33,34,70,65,54,83,56,89,43,70,66,51,81,80,57,34,41,46,88,70,55,57,43,75,63,42,74,90,42,60,33,91,66,71,72,32,47,28,37,75,42,92,84,35,70,64,75,43,55,75,54,52,55,54,50,53,56,54,71,70,32,74,91,41,29,88,78,72,61,62,83,70,85,86,52,77,71,50,56,57,52,54,52,30,48,66,66,17,47,46,84,95,77,47,75,39,99,72,63,84,83,87,57,90,90,52,56,70,78,54,42,29,52,51,54,20,50,53,47,44,52,54,51,49,51,34,48,48,50,54,65,72,43,78,56,94,68,74,92,76,65,45,77,49,75,38,73,60,32,44,80,42,29,44,53,67,93,47,80,87,36,45,62,24,39,53,34,51,38,46,39,53,77,47,14,74,84,44,38,33,45,74,44,84,38,56,98,48,65,64,40,31,29,63,70,52,59,72,55,57,59,54,44,80,46,53,58,39,78,54,68,66,40,44,55,47,54,51,76,74,52,59,78,94,49,43,80,67,58,74,46,38,60,70,43,52,93,53,31,29,44,38,36,47,81,83,46,98,61,75,42,79,43,73,60,80,83,69,59,75,94,69,50,73,100,73,73,77,79,60,56,75,65,57,68,72,46,76,90,74,84,68,82,57,50,65,62,52,51,51,57,71,69,48,75,90,82,127

Secondary structure (DSSP, 8-state):
-HHHHHHHHHHHHHHHHHHHHHHTT---TT---TTS-----HHHHHHHHHHHHH-EEEEETTEEEE-BSSTT---B--GGGGGS---BPPP-TTSPPTTTSS-EEE-SS-TTTTHHHHHHHHHHHT-GGGHHHH--SS---HHHHHHHHHHHTTB-GGG-B-S------TTS-HHHHHHHHHHHHHHHHHHHHHHHHHS--SS-SS-EEEEETTGGGTSBSS--GGGHHHHHHHHHHHHHGGGGTEEEEE--S-GGGB-HHHHHH--EEEE-----HHHHHHHHTTS-GGGHHHHTTGGGPPTTEEEEEETTSSS-EEEEPPPPPGGGS-S-----HHHHHHSPPPP-TTHHHHHHHHHS----

Mean predicted aligned error: 12.94 Å